Protein AF-A0A6G1STY8-F1 (afdb_monomer_lite)

Secondary structure (DSSP, 8-state):
--S-S----PPPPPTT--TTPPP-TTSGGGTTTHHHHHHHHHHHHHHHHHHT-HHHHHHTEEEEEEEESSSS-EEE-SHHHHHHS--TTT--SSSSS-S--TT-EEEEEEEEEEEEETTEEEEEEEEEEE-TTS-EEEEEEEEEEEEEETTEEEEEEEEEEEEEGGGTT---HHHHHHHHHHHHHHHHHHHHT-HHHHHTT---EEEEEE-S--HHHHHHHHHTT-TTGGG--TT----EEEEEE-HHHHHT----HHHHHHS-----------------------------

Structure (mmCIF, N/CA/C/O backbone):
data_AF-A0A6G1STY8-F1
#
_entry.id   AF-A0A6G1STY8-F1
#
loop_
_atom_site.group_PDB
_atom_site.id
_atom_site.type_symbol
_atom_site.label_atom_id
_atom_site.label_alt_id
_atom_site.label_comp_id
_atom_site.label_asym_id
_atom_site.label_entity_id
_atom_site.label_seq_id
_atom_site.pdbx_PDB_ins_code
_atom_site.Cartn_x
_atom_site.Cartn_y
_atom_site.Cartn_z
_atom_site.occupancy
_atom_site.B_iso_or_equiv
_atom_site.auth_seq_id
_atom_site.auth_comp_id
_atom_site.auth_asym_id
_atom_site.auth_atom_id
_atom_site.pdbx_PDB_model_num
ATOM 1 N N . MET A 1 1 ? 11.523 -23.100 10.774 1.00 41.12 1 MET A N 1
ATOM 2 C CA . MET A 1 1 ? 11.370 -22.700 9.358 1.00 41.12 1 MET A CA 1
ATOM 3 C C . MET A 1 1 ? 12.746 -22.285 8.875 1.00 41.12 1 MET A C 1
ATOM 5 O O . MET A 1 1 ? 13.466 -21.750 9.702 1.00 41.12 1 MET A O 1
ATOM 9 N N . PRO A 1 2 ? 13.166 -22.611 7.646 1.00 34.62 2 PRO A N 1
ATOM 10 C CA . PRO A 1 2 ? 14.540 -22.351 7.228 1.00 34.62 2 PRO A CA 1
ATOM 11 C C . PRO A 1 2 ? 14.822 -20.842 7.158 1.00 34.62 2 PRO A C 1
ATOM 13 O O . PRO A 1 2 ? 14.018 -20.098 6.598 1.00 34.62 2 PRO A O 1
ATOM 16 N N . ASP A 1 3 ? 15.970 -20.432 7.706 1.00 39.44 3 ASP A N 1
ATOM 17 C CA . ASP A 1 3 ? 16.524 -19.067 7.807 1.00 39.44 3 ASP A CA 1
ATOM 18 C C . ASP A 1 3 ? 16.901 -18.436 6.440 1.00 39.44 3 ASP A C 1
ATOM 20 O O . ASP A 1 3 ? 17.914 -17.758 6.293 1.00 39.44 3 ASP A O 1
ATOM 24 N N . HIS A 1 4 ? 16.112 -18.673 5.388 1.00 40.59 4 HIS A N 1
ATOM 25 C CA . HIS A 1 4 ? 16.396 -18.215 4.020 1.00 40.59 4 HIS A CA 1
ATOM 26 C C . HIS A 1 4 ? 15.820 -16.831 3.671 1.00 40.59 4 HIS A C 1
ATOM 28 O O . HIS A 1 4 ? 15.887 -16.431 2.510 1.00 40.59 4 HIS A O 1
ATOM 34 N N . LEU A 1 5 ? 15.250 -16.091 4.627 1.00 48.97 5 LEU A N 1
ATOM 35 C CA . LEU A 1 5 ? 14.542 -14.838 4.326 1.00 48.97 5 LEU A CA 1
ATOM 36 C C . LEU A 1 5 ? 15.406 -13.564 4.370 1.00 48.97 5 LEU A C 1
ATOM 38 O O . LEU A 1 5 ? 14.923 -12.525 3.932 1.00 48.97 5 LEU A O 1
ATOM 42 N N . ASP A 1 6 ? 16.681 -13.651 4.767 1.00 47.09 6 ASP A N 1
ATOM 43 C CA . ASP A 1 6 ? 17.519 -12.463 5.025 1.00 47.09 6 ASP A CA 1
ATOM 44 C C . ASP A 1 6 ? 18.677 -12.247 4.033 1.00 47.09 6 ASP A C 1
ATOM 46 O O . ASP A 1 6 ? 19.552 -11.408 4.256 1.00 47.09 6 ASP A O 1
ATOM 50 N N . ALA A 1 7 ? 18.721 -12.964 2.907 1.00 50.25 7 ALA A N 1
ATOM 51 C CA . ALA A 1 7 ? 19.736 -12.686 1.890 1.00 50.25 7 ALA A CA 1
ATOM 52 C C . ALA A 1 7 ? 19.379 -11.401 1.117 1.00 50.25 7 ALA A C 1
ATOM 54 O O . ALA A 1 7 ? 18.685 -11.442 0.101 1.00 50.25 7 ALA A O 1
ATOM 55 N N . ALA A 1 8 ? 19.872 -10.265 1.621 1.00 64.56 8 ALA A N 1
ATOM 56 C CA . ALA A 1 8 ? 19.783 -8.912 1.066 1.00 64.56 8 ALA A CA 1
ATOM 57 C C . ALA A 1 8 ? 20.546 -8.761 -0.269 1.00 64.56 8 ALA A C 1
ATOM 59 O O . ALA A 1 8 ? 21.530 -8.032 -0.379 1.00 64.56 8 ALA A O 1
ATOM 60 N N . GLY A 1 9 ? 20.113 -9.495 -1.291 1.00 82.50 9 GLY A N 1
ATOM 61 C CA . GLY A 1 9 ? 20.617 -9.397 -2.655 1.00 82.50 9 GLY A CA 1
ATOM 62 C C . GLY A 1 9 ? 19.516 -8.972 -3.613 1.00 82.50 9 GLY A C 1
ATOM 63 O O . GLY A 1 9 ? 18.353 -9.335 -3.441 1.00 82.50 9 GLY A O 1
ATOM 64 N N . ASP A 1 10 ? 19.886 -8.221 -4.649 1.00 91.50 10 ASP A N 1
ATOM 65 C CA . ASP A 1 10 ? 18.959 -7.911 -5.732 1.00 91.50 10 ASP A CA 1
ATOM 66 C C . ASP A 1 10 ? 18.385 -9.208 -6.342 1.00 91.50 10 ASP A C 1
ATOM 68 O O . ASP A 1 10 ? 19.129 -10.183 -6.526 1.00 91.50 10 ASP A O 1
ATOM 72 N N . PRO A 1 11 ? 17.082 -9.243 -6.680 1.00 92.00 11 PRO A N 1
ATOM 73 C CA . PRO A 1 11 ? 16.468 -10.372 -7.360 1.00 92.00 11 PRO A CA 1
ATOM 74 C C . PRO A 1 11 ? 17.221 -10.737 -8.641 1.00 92.00 11 PRO A C 1
ATOM 76 O O . PRO A 1 11 ? 17.507 -9.885 -9.485 1.00 92.00 11 PRO A O 1
ATOM 79 N N . GLN A 1 12 ? 17.526 -12.022 -8.797 1.00 92.44 12 GLN A N 1
ATOM 80 C CA . GLN A 1 12 ? 18.323 -12.506 -9.918 1.00 92.44 12 GLN A CA 1
ATOM 81 C C . GLN A 1 12 ? 17.473 -12.699 -11.176 1.00 92.44 12 GLN A C 1
ATOM 83 O O . GLN A 1 12 ? 16.286 -13.026 -11.118 1.00 92.44 12 GLN A O 1
ATOM 88 N N . LYS A 1 13 ? 18.104 -12.515 -12.341 1.00 93.19 13 LYS A N 1
ATOM 89 C CA . LYS A 1 13 ? 17.480 -12.797 -13.636 1.00 93.19 13 LYS A CA 1
ATOM 90 C C . LYS A 1 13 ? 17.111 -14.288 -13.705 1.00 93.19 13 LYS A C 1
ATOM 92 O O . LYS A 1 13 ? 17.991 -15.118 -13.482 1.00 93.19 13 LYS A O 1
ATOM 97 N N . PRO A 1 14 ? 15.861 -14.646 -14.053 1.00 92.69 14 PRO A N 1
ATOM 98 C CA . PRO A 1 14 ? 15.475 -16.045 -14.170 1.00 92.69 14 PRO A CA 1
ATOM 99 C C . PRO A 1 14 ? 16.182 -16.724 -15.350 1.00 92.69 14 PRO A C 1
ATOM 101 O O . PRO A 1 14 ? 16.401 -16.114 -16.402 1.00 92.69 14 PRO A O 1
ATOM 104 N N . GLU A 1 15 ? 16.508 -18.005 -15.188 1.00 91.12 15 GLU A N 1
ATOM 105 C CA . GLU A 1 15 ? 17.081 -18.822 -16.258 1.00 91.12 15 GLU A CA 1
ATOM 106 C C . GLU A 1 15 ? 16.104 -18.984 -17.435 1.00 91.12 15 GLU A C 1
ATOM 108 O O . GLU A 1 15 ? 14.883 -18.959 -17.278 1.00 91.12 15 GLU A O 1
ATOM 113 N N . GLY A 1 16 ? 16.645 -19.137 -18.647 1.00 86.88 16 GLY A N 1
ATOM 114 C CA . GLY A 1 16 ? 15.854 -19.423 -19.849 1.00 86.88 16 GLY A CA 1
ATOM 115 C C . GLY A 1 16 ? 15.045 -18.249 -20.415 1.00 86.88 16 GLY A C 1
ATOM 116 O O . GLY A 1 16 ? 14.402 -18.406 -21.453 1.00 86.88 16 GLY A O 1
ATOM 117 N N . ILE A 1 17 ? 15.085 -17.063 -19.798 1.00 90.75 17 ILE A N 1
ATOM 118 C CA . ILE A 1 17 ? 14.443 -15.883 -20.380 1.00 90.75 17 ILE A CA 1
ATOM 119 C C . ILE A 1 17 ? 15.178 -15.422 -21.646 1.00 90.75 17 ILE A C 1
ATOM 121 O O . ILE A 1 17 ? 16.410 -15.351 -21.689 1.00 90.75 17 ILE A O 1
ATOM 125 N N . HIS A 1 18 ? 14.409 -15.072 -22.679 1.00 88.94 18 HIS A N 1
ATOM 126 C CA . HIS A 1 18 ? 14.947 -14.486 -23.905 1.00 88.94 18 HIS A CA 1
ATOM 127 C C . HIS A 1 18 ? 15.819 -13.252 -23.577 1.00 88.94 18 HIS A C 1
ATOM 129 O O . HIS A 1 18 ? 15.451 -12.489 -22.681 1.00 88.94 18 HIS A O 1
ATOM 135 N N . PRO A 1 19 ? 16.929 -12.988 -24.296 1.00 83.38 19 PRO A N 1
ATOM 136 C CA . PRO A 1 19 ? 17.814 -11.852 -24.005 1.00 83.38 19 PRO A CA 1
ATOM 137 C C . PRO A 1 19 ? 17.122 -10.484 -23.957 1.00 83.38 19 PRO A C 1
ATOM 139 O O . PRO A 1 19 ? 17.565 -9.611 -23.224 1.00 83.38 19 PRO A O 1
ATOM 142 N N . LEU A 1 20 ? 16.031 -10.328 -24.714 1.00 85.62 20 LEU A N 1
ATOM 143 C CA . LEU A 1 20 ? 15.194 -9.119 -24.775 1.00 85.62 20 LEU A CA 1
ATOM 144 C C . LEU A 1 20 ? 13.840 -9.277 -24.058 1.00 85.62 20 LEU A C 1
ATOM 146 O O . LEU A 1 20 ? 12.930 -8.471 -24.251 1.00 85.62 20 LEU A O 1
ATOM 150 N N . GLY A 1 21 ? 13.656 -10.384 -23.339 1.00 86.94 21 GLY A N 1
ATOM 151 C CA . GLY A 1 21 ? 12.407 -10.723 -22.670 1.00 86.94 21 GLY A CA 1
ATOM 152 C C . GLY A 1 21 ? 12.283 -10.018 -21.326 1.00 86.94 21 GLY A C 1
ATOM 153 O O . GLY A 1 21 ? 13.253 -9.916 -20.581 1.00 86.94 21 GLY A O 1
ATOM 154 N N . GLN A 1 22 ? 11.070 -9.575 -21.003 1.00 89.69 22 GLN A N 1
ATOM 155 C CA . GLN A 1 22 ? 10.725 -9.102 -19.667 1.00 89.69 22 GLN A CA 1
ATOM 156 C C . GLN A 1 22 ? 10.120 -10.265 -18.865 1.00 89.69 22 GLN A C 1
ATOM 158 O O . GLN A 1 22 ? 9.237 -10.951 -19.387 1.00 89.69 22 GLN A O 1
ATOM 163 N N . PRO A 1 23 ? 10.583 -10.523 -17.630 1.00 90.50 23 PRO A N 1
ATOM 164 C CA . PRO A 1 23 ? 9.991 -11.544 -16.788 1.00 90.50 23 PRO A CA 1
ATOM 165 C C . PRO A 1 23 ? 8.615 -11.081 -16.308 1.00 90.50 23 PRO A C 1
ATOM 167 O O . PRO A 1 23 ? 8.350 -9.887 -16.160 1.00 90.50 23 PRO A O 1
ATOM 170 N N . ASP A 1 24 ? 7.742 -12.046 -16.061 1.00 90.06 24 ASP A N 1
ATOM 171 C CA . ASP A 1 24 ? 6.409 -11.828 -15.520 1.00 90.06 24 ASP A CA 1
ATOM 172 C C . ASP A 1 24 ? 6.100 -12.827 -14.398 1.00 90.06 24 ASP A C 1
ATOM 174 O O . ASP A 1 24 ? 6.951 -13.616 -13.979 1.00 90.06 24 ASP A O 1
ATOM 178 N N . ALA A 1 25 ? 4.857 -12.796 -13.924 1.00 89.94 25 ALA A N 1
ATOM 179 C CA . ALA A 1 25 ? 4.364 -13.590 -12.807 1.00 89.94 25 ALA A CA 1
ATOM 180 C C . ALA A 1 25 ? 4.475 -15.119 -12.979 1.00 89.94 25 ALA A C 1
ATOM 182 O O . ALA A 1 25 ? 4.235 -15.841 -12.014 1.00 89.94 25 ALA A O 1
ATOM 183 N N . ARG A 1 26 ? 4.828 -15.628 -14.169 1.00 90.44 26 ARG A N 1
ATOM 184 C CA . ARG A 1 26 ? 5.090 -17.059 -14.401 1.00 90.44 26 ARG A CA 1
ATOM 185 C C . ARG A 1 26 ? 6.447 -17.508 -13.860 1.00 90.44 26 ARG A C 1
ATOM 187 O O . ARG A 1 26 ? 6.645 -18.704 -13.669 1.00 90.44 26 ARG A O 1
ATOM 194 N N . PHE A 1 27 ? 7.383 -16.583 -13.641 1.00 93.50 27 PHE A N 1
ATOM 195 C CA . PHE A 1 27 ? 8.705 -16.910 -13.113 1.00 93.50 27 PHE A CA 1
ATOM 196 C C . PHE A 1 27 ? 8.703 -16.917 -11.578 1.00 93.50 27 PHE A C 1
ATOM 198 O O . PHE A 1 27 ? 8.182 -15.972 -10.980 1.00 93.50 27 PHE A O 1
ATOM 205 N N . PRO A 1 28 ? 9.352 -17.904 -10.930 1.00 93.94 28 PRO A N 1
ATOM 206 C CA . PRO A 1 28 ? 9.378 -18.011 -9.471 1.00 93.94 28 PRO A CA 1
ATOM 207 C C . PRO A 1 28 ? 9.844 -16.751 -8.737 1.00 93.94 28 PRO A C 1
ATOM 209 O O . PRO A 1 28 ? 9.220 -16.340 -7.760 1.00 93.94 28 PRO A O 1
ATOM 212 N N . VAL A 1 29 ? 10.835 -16.044 -9.290 1.00 93.00 29 VAL A N 1
ATOM 213 C CA . VAL A 1 29 ? 11.355 -14.781 -8.737 1.00 93.00 29 VAL A CA 1
ATOM 214 C C . VAL A 1 29 ? 10.273 -13.712 -8.502 1.00 93.00 29 VAL A C 1
ATOM 216 O O . VAL A 1 29 ? 10.449 -12.841 -7.654 1.00 93.00 29 VAL A O 1
ATOM 219 N N . PHE A 1 30 ? 9.133 -13.767 -9.206 1.00 93.62 30 PHE A N 1
ATOM 220 C CA . PHE A 1 30 ? 8.039 -12.812 -9.013 1.00 93.62 30 PHE A CA 1
ATOM 221 C C . PHE A 1 30 ? 7.182 -13.099 -7.786 1.00 93.62 30 PHE A C 1
ATOM 223 O O . PHE A 1 30 ? 6.616 -12.143 -7.263 1.00 93.62 30 PHE A O 1
ATOM 230 N N . TYR A 1 31 ? 7.072 -14.352 -7.334 1.00 93.31 31 TYR A N 1
ATOM 231 C CA . TYR A 1 31 ? 6.140 -14.740 -6.269 1.00 93.31 31 TYR A CA 1
ATOM 232 C C . TYR A 1 31 ? 6.802 -15.400 -5.053 1.00 93.31 31 TYR A C 1
ATOM 234 O O . TYR A 1 31 ? 6.259 -15.274 -3.960 1.00 93.31 31 TYR A O 1
ATOM 242 N N . GLU A 1 32 ? 7.952 -16.069 -5.193 1.00 93.44 32 GLU A N 1
ATOM 243 C CA . GLU A 1 32 ? 8.554 -16.883 -4.119 1.00 93.44 32 GLU A CA 1
ATOM 244 C C . GLU A 1 32 ? 8.875 -16.088 -2.853 1.00 93.44 32 GLU A C 1
ATOM 246 O O . GLU A 1 32 ? 8.740 -16.609 -1.749 1.00 93.44 32 GLU A O 1
ATOM 251 N N . GLN A 1 33 ? 9.257 -14.818 -2.998 1.00 93.19 33 GLN A N 1
ATOM 252 C CA . GLN A 1 33 ? 9.522 -13.943 -1.857 1.00 93.19 33 GLN A CA 1
ATOM 253 C C . GLN A 1 33 ? 8.377 -12.970 -1.584 1.00 93.19 33 GLN A C 1
ATOM 255 O O . GLN A 1 33 ? 8.002 -12.776 -0.428 1.00 93.19 33 GLN A O 1
ATOM 260 N N . SER A 1 34 ? 7.814 -12.355 -2.623 1.00 94.12 34 SER A N 1
ATOM 261 C CA . SER A 1 34 ? 6.865 -11.248 -2.473 1.00 94.12 34 SER A CA 1
ATOM 262 C C . SER A 1 34 ? 5.513 -11.670 -1.921 1.00 94.12 34 SER A C 1
ATOM 264 O O . SER A 1 34 ? 4.962 -10.975 -1.070 1.00 94.12 34 SER A O 1
ATOM 266 N N . VAL A 1 35 ? 4.995 -12.823 -2.348 1.00 96.38 35 VAL A N 1
ATOM 267 C CA . VAL A 1 35 ? 3.700 -13.324 -1.890 1.00 96.38 35 VAL A CA 1
ATOM 268 C C . VAL A 1 35 ? 3.778 -13.770 -0.424 1.00 96.38 35 VAL A C 1
ATOM 270 O O . VAL A 1 35 ? 2.996 -13.247 0.374 1.00 96.38 35 VAL A O 1
ATOM 273 N N . PRO A 1 36 ? 4.723 -14.642 -0.008 1.00 97.56 36 PRO A N 1
ATOM 274 C CA . PRO A 1 36 ? 4.840 -15.030 1.395 1.00 97.56 36 PRO A CA 1
ATOM 275 C C . PRO A 1 36 ? 5.136 -13.852 2.324 1.00 97.56 36 PRO A C 1
ATOM 277 O O . PRO A 1 36 ? 4.482 -13.724 3.356 1.00 97.56 36 PRO A O 1
ATOM 280 N N . ASN A 1 37 ? 6.065 -12.957 1.961 1.00 97.38 37 ASN A N 1
ATOM 281 C CA . ASN A 1 37 ? 6.377 -11.803 2.808 1.00 97.38 37 ASN A CA 1
ATOM 282 C C . ASN A 1 37 ? 5.241 -10.779 2.849 1.00 97.38 37 ASN A C 1
ATOM 284 O O . ASN A 1 37 ? 4.959 -10.242 3.915 1.00 97.38 37 ASN A O 1
ATOM 288 N N . GLY A 1 38 ? 4.554 -10.543 1.728 1.00 97.75 38 GLY A N 1
ATOM 289 C CA . GLY A 1 38 ? 3.369 -9.691 1.686 1.00 97.75 38 GLY A CA 1
ATOM 290 C C . GLY A 1 38 ? 2.275 -10.190 2.629 1.00 97.75 38 GLY A C 1
ATOM 291 O O . GLY A 1 38 ? 1.778 -9.432 3.459 1.00 97.75 38 GLY A O 1
ATOM 292 N N . LEU A 1 39 ? 1.944 -11.483 2.560 1.00 98.44 39 LEU A N 1
ATOM 293 C CA . LEU A 1 39 ? 0.956 -12.101 3.451 1.00 98.44 39 LEU A CA 1
ATOM 294 C C . LEU A 1 39 ? 1.403 -12.098 4.916 1.00 98.44 39 LEU A C 1
ATOM 296 O O . LEU A 1 39 ? 0.577 -11.852 5.796 1.00 98.44 39 LEU A O 1
ATOM 300 N N . ARG A 1 40 ? 2.693 -12.341 5.180 1.00 98.44 40 ARG A N 1
ATOM 301 C CA . ARG A 1 40 ? 3.277 -12.281 6.524 1.00 98.44 40 ARG A CA 1
ATOM 302 C C . ARG A 1 40 ? 3.103 -10.890 7.135 1.00 98.44 40 ARG A C 1
ATOM 304 O O . ARG A 1 40 ? 2.466 -10.786 8.177 1.00 98.44 40 ARG A O 1
ATOM 311 N N . VAL A 1 41 ? 3.574 -9.840 6.455 1.00 98.69 41 VAL A N 1
ATOM 312 C CA . VAL A 1 41 ? 3.460 -8.445 6.921 1.00 98.69 41 VAL A CA 1
ATOM 313 C C . VAL A 1 41 ? 2.001 -8.066 7.172 1.00 98.69 41 VAL A C 1
ATOM 315 O O . VAL A 1 41 ? 1.692 -7.480 8.203 1.00 98.69 41 VAL A O 1
ATOM 318 N N . MET A 1 42 ? 1.078 -8.440 6.278 1.00 98.56 42 MET A N 1
ATOM 319 C CA . MET A 1 42 ? -0.345 -8.133 6.475 1.00 98.56 42 MET A CA 1
ATOM 320 C C . MET A 1 42 ? -0.972 -8.889 7.652 1.00 98.56 42 MET A C 1
ATOM 322 O O . MET A 1 42 ? -1.837 -8.345 8.339 1.00 98.56 42 MET A O 1
ATOM 326 N N . SER A 1 43 ? -0.540 -10.126 7.899 1.00 98.50 43 SER A N 1
ATOM 327 C CA . SER A 1 43 ? -1.006 -10.917 9.042 1.00 98.50 43 SER A CA 1
ATOM 328 C C . SER A 1 43 ? -0.481 -10.345 10.360 1.00 98.50 43 SER A C 1
ATOM 330 O O . SER A 1 43 ? -1.256 -10.163 11.294 1.00 98.50 43 SER A O 1
ATOM 332 N N . GLU A 1 44 ? 0.811 -10.010 10.419 1.00 98.62 44 GLU A N 1
ATOM 333 C CA . GLU A 1 44 ? 1.445 -9.343 11.565 1.00 98.62 44 GLU A CA 1
ATOM 334 C C . GLU A 1 44 ? 0.784 -7.987 11.846 1.00 98.62 44 GLU A C 1
ATOM 336 O O . GLU A 1 44 ? 0.427 -7.701 12.986 1.00 98.62 44 GLU A O 1
ATOM 341 N N . PHE A 1 45 ? 0.505 -7.202 10.801 1.00 98.50 45 PHE A N 1
ATOM 342 C CA . PHE A 1 45 ? -0.196 -5.925 10.926 1.00 98.50 45 PHE A CA 1
ATOM 343 C C . PHE A 1 45 ? -1.589 -6.098 11.536 1.00 98.50 45 PHE A C 1
ATOM 345 O O . PHE A 1 45 ? -1.954 -5.361 12.452 1.00 98.50 45 PHE A O 1
ATOM 352 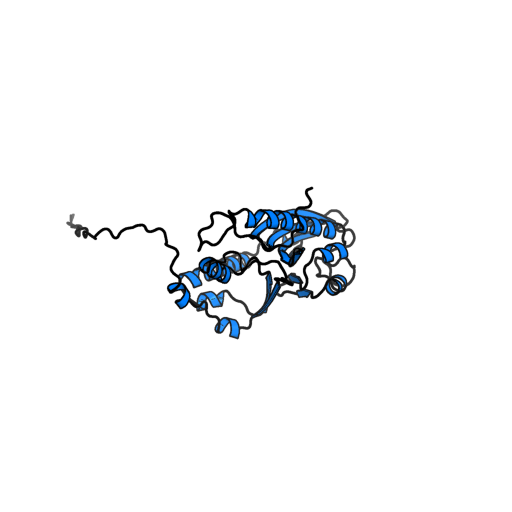N N . PHE A 1 46 ? -2.366 -7.087 11.082 1.00 98.19 46 PHE A N 1
ATOM 353 C CA . PHE A 1 46 ? -3.680 -7.352 11.667 1.00 98.19 46 PHE A CA 1
ATOM 354 C C . PHE A 1 46 ? -3.584 -7.822 13.128 1.00 98.19 46 PHE A C 1
ATOM 356 O O . PHE A 1 46 ? -4.403 -7.420 13.952 1.00 98.19 46 PHE A O 1
ATOM 363 N N . ILE A 1 47 ? -2.584 -8.640 13.473 1.00 98.12 47 ILE A N 1
ATOM 364 C CA . ILE A 1 47 ? -2.343 -9.080 14.857 1.00 98.12 47 ILE A CA 1
ATOM 365 C C . ILE A 1 47 ? -2.042 -7.878 15.759 1.00 98.12 47 ILE A C 1
ATOM 367 O O . ILE A 1 47 ? -2.685 -7.728 16.801 1.00 98.12 47 ILE A O 1
ATOM 371 N N . ALA A 1 48 ? -1.121 -7.007 15.345 1.00 97.62 48 ALA A N 1
ATOM 372 C CA . ALA A 1 48 ? -0.770 -5.789 16.069 1.00 97.62 48 ALA A CA 1
ATOM 373 C C . ALA A 1 48 ? -1.987 -4.859 16.221 1.00 97.62 48 ALA A C 1
ATOM 375 O O . ALA A 1 48 ? -2.297 -4.384 17.317 1.00 97.62 48 ALA A O 1
ATOM 376 N N . LEU A 1 49 ? -2.770 -4.694 15.147 1.00 95.75 49 LEU A N 1
ATOM 377 C CA . LEU A 1 49 ? -4.028 -3.951 15.171 1.00 95.75 49 LEU A CA 1
ATOM 378 C C . LEU A 1 49 ? -5.028 -4.538 16.172 1.00 95.75 49 LEU A C 1
ATOM 380 O O . LEU A 1 49 ? -5.596 -3.787 16.968 1.00 95.75 49 LEU A O 1
ATOM 384 N N . ALA A 1 50 ? -5.239 -5.854 16.167 1.00 95.12 50 ALA A N 1
ATOM 385 C CA . ALA A 1 50 ? -6.158 -6.532 17.079 1.00 95.12 50 ALA A CA 1
ATOM 386 C C . ALA A 1 50 ? -5.726 -6.394 18.548 1.00 95.12 50 ALA A C 1
ATOM 388 O O . ALA A 1 50 ? -6.575 -6.268 19.430 1.00 95.12 50 ALA A O 1
ATOM 389 N N . ARG A 1 51 ? -4.413 -6.354 18.805 1.00 95.75 51 ARG A N 1
ATOM 390 C CA . ARG A 1 51 ? -3.820 -6.099 20.129 1.00 95.75 51 ARG A CA 1
ATOM 391 C C . ARG A 1 51 ? -3.822 -4.631 20.539 1.00 95.75 51 ARG A C 1
ATOM 393 O O . ARG A 1 51 ? -3.564 -4.346 21.703 1.00 95.75 51 ARG A O 1
ATOM 400 N N . ARG A 1 52 ? -4.140 -3.720 19.613 1.00 94.75 52 ARG A N 1
ATOM 401 C CA . ARG A 1 52 ? -4.028 -2.266 19.801 1.00 94.75 52 ARG A CA 1
ATOM 402 C C . ARG A 1 52 ? -2.585 -1.828 20.085 1.00 94.75 52 ARG A C 1
ATOM 404 O O . ARG A 1 52 ? -2.367 -0.856 20.800 1.00 94.75 52 ARG A O 1
ATOM 411 N N . ASP A 1 53 ? -1.617 -2.539 19.514 1.00 96.12 53 ASP A N 1
ATOM 412 C CA . ASP A 1 53 ? -0.194 -2.269 19.695 1.00 96.12 53 ASP A CA 1
ATOM 413 C C . ASP A 1 53 ? 0.310 -1.337 18.588 1.00 96.12 53 ASP A C 1
ATOM 415 O O . ASP A 1 53 ? 0.658 -1.762 17.485 1.00 96.12 53 ASP A O 1
ATOM 419 N N . LEU A 1 54 ? 0.292 -0.031 18.865 1.00 96.38 54 LEU A N 1
ATOM 420 C CA . LEU A 1 54 ? 0.723 0.974 17.893 1.00 96.38 54 LEU A CA 1
ATOM 421 C C . LEU A 1 54 ? 2.232 0.910 17.615 1.00 96.38 54 LEU A C 1
ATOM 423 O O . LEU A 1 54 ? 2.659 1.298 16.530 1.00 96.38 54 LEU A O 1
ATOM 427 N N . GLU A 1 55 ? 3.033 0.409 18.556 1.00 97.75 55 GLU A N 1
ATOM 428 C CA . GLU A 1 55 ? 4.472 0.251 18.361 1.00 97.75 55 GLU A CA 1
ATOM 429 C C . GLU A 1 55 ? 4.777 -0.893 17.395 1.00 97.75 55 GLU A C 1
ATOM 431 O O . GLU A 1 55 ? 5.511 -0.685 16.428 1.00 97.75 55 GLU A O 1
ATOM 436 N N . GLU A 1 56 ? 4.140 -2.051 17.592 1.00 98.00 56 GLU A N 1
ATOM 437 C CA . GLU A 1 56 ? 4.257 -3.201 16.687 1.00 98.00 56 GLU A CA 1
ATOM 438 C C . GLU A 1 56 ? 3.732 -2.839 15.283 1.00 98.00 56 GLU A C 1
ATOM 440 O O . GLU A 1 56 ? 4.364 -3.168 14.279 1.00 98.00 56 GLU A O 1
ATOM 445 N N . ILE A 1 57 ? 2.640 -2.063 15.187 1.00 98.06 57 ILE A N 1
ATOM 446 C CA . ILE A 1 57 ? 2.178 -1.498 13.906 1.00 98.06 57 ILE A CA 1
ATOM 447 C C . ILE A 1 57 ? 3.266 -0.629 13.268 1.00 98.06 57 ILE A C 1
ATOM 449 O O . ILE A 1 57 ? 3.527 -0.760 12.073 1.00 98.06 57 ILE A O 1
ATOM 453 N N . ALA A 1 58 ? 3.885 0.269 14.035 1.00 98.25 58 ALA A N 1
ATOM 454 C CA . ALA A 1 58 ? 4.855 1.223 13.513 1.00 98.25 58 ALA A CA 1
ATOM 455 C C . ALA A 1 58 ? 6.134 0.555 12.986 1.00 98.25 58 ALA A C 1
ATOM 457 O O . ALA A 1 58 ? 6.737 1.071 12.040 1.00 98.25 58 ALA A O 1
ATOM 458 N N . ASP A 1 59 ? 6.516 -0.596 13.543 1.00 98.25 59 ASP A N 1
ATOM 459 C CA . ASP A 1 59 ? 7.698 -1.365 13.135 1.00 98.25 59 ASP A CA 1
ATOM 460 C C . ASP A 1 59 ? 7.504 -2.109 11.799 1.00 98.25 59 ASP A C 1
ATOM 462 O O . ASP A 1 59 ? 8.478 -2.353 11.068 1.00 98.25 59 ASP A O 1
ATOM 466 N N . LEU A 1 60 ? 6.243 -2.383 11.440 1.00 98.50 60 LEU A N 1
ATOM 467 C CA . LEU A 1 60 ? 5.822 -2.996 10.174 1.00 98.50 60 LEU A CA 1
ATOM 468 C C . LEU A 1 60 ? 5.733 -1.999 9.008 1.00 98.50 60 LEU A C 1
ATOM 470 O O . LEU A 1 60 ? 5.470 -2.401 7.871 1.00 98.50 60 LEU A O 1
ATOM 474 N N . MET A 1 61 ? 5.954 -0.708 9.262 1.00 98.31 61 MET A N 1
ATOM 475 C CA . MET A 1 61 ? 5.890 0.347 8.252 1.00 98.31 61 MET A CA 1
ATOM 476 C C . MET A 1 61 ? 7.268 0.656 7.657 1.00 98.31 61 MET A C 1
ATOM 478 O O . MET A 1 61 ? 8.315 0.519 8.300 1.00 98.31 61 MET A O 1
ATOM 482 N N . HIS A 1 62 ? 7.248 1.136 6.418 1.00 98.25 62 HIS A N 1
ATOM 483 C CA . HIS A 1 62 ? 8.351 1.861 5.801 1.00 98.25 62 HIS A CA 1
ATOM 484 C C . HIS A 1 62 ? 8.075 3.354 5.853 1.00 98.25 62 HIS A C 1
ATOM 486 O O . HIS A 1 62 ? 6.961 3.789 5.573 1.00 98.25 62 HIS A O 1
ATOM 492 N N . TYR A 1 63 ? 9.115 4.136 6.135 1.00 97.88 63 TYR A N 1
ATOM 493 C CA . TYR A 1 63 ? 9.028 5.591 6.189 1.00 97.88 63 TYR A CA 1
ATOM 494 C C . TYR A 1 63 ? 9.844 6.233 5.055 1.00 97.88 63 TYR A C 1
ATOM 496 O O . TYR A 1 63 ? 10.935 5.745 4.744 1.00 97.88 63 TYR A O 1
ATOM 504 N N . PRO A 1 64 ? 9.335 7.299 4.409 1.00 98.06 64 PRO A N 1
ATOM 505 C CA . PRO A 1 64 ? 8.023 7.917 4.639 1.00 98.06 64 PRO A CA 1
ATOM 506 C C . PRO A 1 64 ? 6.849 7.006 4.236 1.00 98.06 64 PRO A C 1
ATOM 508 O O . PRO A 1 64 ? 6.902 6.355 3.196 1.00 98.06 64 PRO A O 1
ATOM 511 N N . LEU A 1 65 ? 5.795 6.963 5.049 1.00 98.25 65 LEU A N 1
ATOM 512 C CA . LEU A 1 65 ? 4.553 6.215 4.819 1.00 98.25 65 LEU A CA 1
ATOM 513 C C . LEU A 1 65 ? 3.497 7.161 4.241 1.00 98.25 65 LEU A C 1
ATOM 515 O O . LEU A 1 65 ? 3.349 8.279 4.728 1.00 98.25 65 LEU A O 1
ATOM 519 N N . ALA A 1 66 ? 2.718 6.712 3.257 1.00 98.19 66 ALA A N 1
ATOM 520 C CA . ALA A 1 66 ? 1.499 7.416 2.848 1.00 98.19 66 ALA A CA 1
ATOM 521 C C . ALA A 1 66 ? 0.243 6.694 3.345 1.00 98.19 66 ALA A C 1
ATOM 523 O O . ALA A 1 66 ? 0.075 5.497 3.109 1.00 98.19 66 ALA A O 1
ATOM 524 N N . SER A 1 67 ? -0.657 7.437 3.985 1.00 97.38 67 SER A N 1
ATOM 525 C CA . SER A 1 67 ? -1.956 6.962 4.458 1.00 97.38 67 SER A CA 1
ATOM 526 C C . SER A 1 67 ? -3.094 7.706 3.765 1.00 97.38 67 SER A C 1
ATOM 528 O O . SER A 1 67 ? -3.083 8.932 3.678 1.00 97.38 67 SER A O 1
ATOM 530 N N . TYR A 1 68 ? -4.101 6.970 3.306 1.00 96.88 68 TYR A N 1
ATOM 531 C CA . TYR A 1 68 ? -5.345 7.516 2.776 1.00 96.88 68 TYR A CA 1
ATOM 532 C C . TYR A 1 68 ? -6.529 7.119 3.654 1.00 96.88 68 TYR A C 1
ATOM 534 O O . TYR A 1 68 ? -6.950 5.964 3.660 1.00 96.88 68 TYR A O 1
ATOM 542 N N . GLU A 1 69 ? -7.125 8.106 4.316 1.00 91.94 69 GLU A N 1
ATOM 543 C CA . GLU A 1 69 ? -8.449 7.998 4.957 1.00 91.94 69 GLU A CA 1
ATOM 544 C C . GLU A 1 69 ? -9.457 8.996 4.353 1.00 91.94 69 GLU A C 1
ATOM 546 O O . GLU A 1 69 ? -10.531 9.248 4.899 1.00 91.94 69 GLU A O 1
ATOM 551 N N . GLY A 1 70 ? -9.081 9.599 3.224 1.00 90.44 70 GLY A N 1
ATOM 552 C CA . GLY A 1 70 ? -9.836 10.588 2.468 1.00 90.44 70 GLY A CA 1
ATOM 553 C C . GLY A 1 70 ? -9.319 10.662 1.031 1.00 90.44 70 GLY A C 1
ATOM 554 O O . GLY A 1 70 ? -8.759 9.697 0.516 1.00 90.44 70 GLY A O 1
ATOM 555 N N . THR A 1 71 ? -9.502 11.808 0.376 1.00 89.06 71 THR A N 1
ATOM 556 C CA . THR A 1 71 ? -9.118 11.997 -1.034 1.00 89.06 71 THR A CA 1
ATOM 557 C C . THR A 1 71 ? -7.651 12.369 -1.239 1.00 89.06 71 THR A C 1
ATOM 559 O O . THR A 1 71 ? -7.144 12.221 -2.346 1.00 89.06 71 THR A O 1
ATOM 562 N N . GLU A 1 72 ? -6.965 12.828 -0.192 1.00 93.00 72 GLU A N 1
ATOM 563 C CA . GLU A 1 72 ? -5.554 13.216 -0.229 1.00 93.00 72 GLU A CA 1
ATOM 564 C C . GLU A 1 72 ? -4.722 12.350 0.725 1.00 93.00 72 GLU A C 1
ATOM 566 O O . GLU A 1 72 ? -5.234 11.940 1.774 1.00 93.00 72 GLU A O 1
ATOM 571 N N . PRO A 1 73 ? -3.449 12.072 0.387 1.00 95.94 73 PRO A N 1
ATOM 572 C CA . PRO A 1 73 ? -2.564 11.319 1.255 1.00 95.94 73 PRO A CA 1
ATOM 573 C C . PRO A 1 73 ? -2.059 12.180 2.412 1.00 95.94 73 PRO A C 1
ATOM 575 O O . PRO A 1 73 ? -1.545 13.289 2.224 1.00 95.94 73 PRO A O 1
ATOM 578 N N . GLU A 1 74 ? -2.096 11.602 3.603 1.00 95.94 74 GLU A N 1
ATOM 579 C CA . GLU A 1 74 ? -1.281 12.024 4.730 1.00 95.94 74 GLU A CA 1
ATOM 580 C C . GLU A 1 74 ? 0.082 11.331 4.640 1.00 95.94 74 GLU A C 1
ATOM 582 O O . GLU A 1 74 ? 0.154 10.108 4.504 1.00 95.94 74 GLU A O 1
ATOM 587 N N . VAL A 1 75 ? 1.165 12.110 4.682 1.00 97.69 75 VAL A N 1
ATOM 588 C CA . VAL A 1 75 ? 2.533 11.578 4.636 1.00 97.69 75 VAL A CA 1
ATOM 589 C C . VAL A 1 75 ? 3.129 11.636 6.031 1.00 97.69 75 VAL A C 1
ATOM 591 O O . VAL A 1 75 ? 3.169 12.693 6.662 1.00 97.69 75 VAL A O 1
ATOM 594 N N . ILE A 1 76 ? 3.571 10.477 6.498 1.00 98.06 76 ILE A N 1
ATOM 595 C CA . ILE A 1 76 ? 4.121 10.258 7.827 1.00 98.06 76 ILE A CA 1
ATOM 596 C C . ILE A 1 76 ? 5.605 9.955 7.639 1.00 98.06 76 ILE A C 1
ATOM 598 O O . ILE A 1 76 ? 5.973 8.924 7.081 1.00 98.06 76 ILE A O 1
ATOM 602 N N . GLU A 1 77 ? 6.459 10.879 8.061 1.00 98.12 77 GLU A N 1
ATOM 603 C CA . GLU A 1 77 ? 7.887 10.893 7.732 1.00 98.12 77 GLU A CA 1
ATOM 604 C C . GLU A 1 77 ? 8.711 9.939 8.601 1.00 98.12 77 GLU A C 1
ATOM 606 O O . GLU A 1 77 ? 9.805 9.536 8.208 1.00 98.12 77 GLU A O 1
ATOM 611 N N . SER A 1 78 ? 8.213 9.566 9.784 1.00 98.44 78 SER A N 1
ATOM 612 C CA . SER A 1 78 ? 8.944 8.698 10.707 1.00 98.44 78 SER A CA 1
ATOM 613 C C . SER A 1 78 ? 8.041 7.885 11.632 1.00 98.44 78 SER A C 1
ATOM 615 O O . SER A 1 78 ? 6.851 8.175 11.801 1.00 98.44 78 SER A O 1
ATOM 617 N N . ARG A 1 79 ? 8.649 6.887 12.285 1.00 98.06 79 ARG A N 1
ATOM 618 C CA . ARG A 1 79 ? 8.031 6.085 13.348 1.00 98.06 79 ARG A CA 1
ATOM 619 C C . ARG A 1 79 ? 7.486 6.972 14.461 1.00 98.06 79 ARG A C 1
ATOM 621 O O . ARG A 1 79 ? 6.347 6.817 14.879 1.00 98.06 79 ARG A O 1
ATOM 628 N N . GLU A 1 80 ? 8.285 7.928 14.917 1.00 98.25 80 GLU A N 1
ATOM 629 C CA . GLU A 1 80 ? 7.932 8.843 16.003 1.00 98.25 80 GLU A CA 1
ATOM 630 C C . GLU A 1 80 ? 6.728 9.708 15.624 1.00 98.25 80 GLU A C 1
ATOM 632 O O . GLU A 1 80 ? 5.847 9.923 16.455 1.00 98.25 80 GLU A O 1
ATOM 637 N N . GLN A 1 81 ? 6.651 10.154 14.363 1.00 97.44 81 GLN A N 1
ATOM 638 C CA . GLN A 1 81 ? 5.487 10.887 13.872 1.00 97.44 81 GLN A CA 1
ATOM 639 C C . GLN A 1 81 ? 4.228 10.012 13.888 1.00 97.44 81 GLN A C 1
ATOM 641 O O . GLN A 1 81 ? 3.186 10.485 14.341 1.00 97.44 81 GLN A O 1
ATOM 646 N N . LEU A 1 82 ? 4.317 8.745 13.456 1.00 96.88 82 LEU A N 1
ATOM 647 C CA . LEU A 1 82 ? 3.178 7.821 13.509 1.00 96.88 82 LEU A CA 1
ATOM 648 C C . LEU A 1 82 ? 2.690 7.605 14.946 1.00 96.88 82 LEU A C 1
ATOM 650 O O . LEU A 1 82 ? 1.488 7.626 15.193 1.00 96.88 82 LEU A O 1
ATOM 654 N N . LEU A 1 83 ? 3.610 7.411 15.894 1.00 96.38 83 LEU A N 1
ATOM 655 C CA . LEU A 1 83 ? 3.263 7.205 17.303 1.00 96.38 83 LEU A CA 1
ATOM 656 C C . LEU A 1 83 ? 2.618 8.445 17.930 1.00 96.38 83 LEU A C 1
ATOM 658 O O . LEU A 1 83 ? 1.685 8.325 18.723 1.00 96.38 83 LEU A O 1
ATOM 662 N N . ALA A 1 84 ? 3.110 9.633 17.578 1.00 95.19 84 ALA A N 1
ATOM 663 C CA . ALA A 1 84 ? 2.600 10.892 1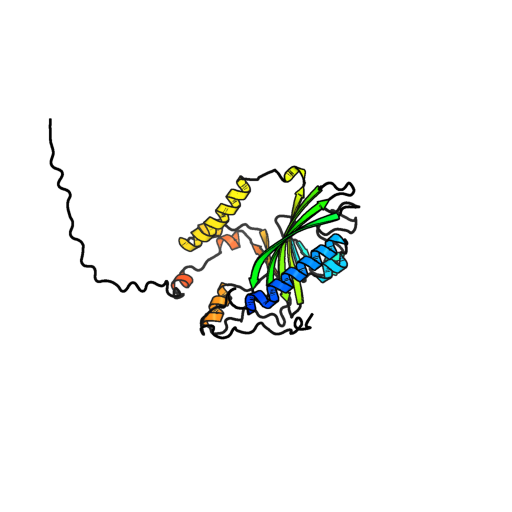8.107 1.00 95.19 84 ALA A CA 1
ATOM 664 C C . ALA A 1 84 ? 1.241 11.282 17.506 1.00 95.19 84 ALA A C 1
ATOM 666 O O . ALA A 1 84 ? 0.404 11.864 18.198 1.00 95.19 84 ALA A O 1
ATOM 667 N N . SER A 1 85 ? 1.018 10.992 16.221 1.00 94.56 85 SER A N 1
ATOM 668 C CA . SER A 1 85 ? -0.196 11.377 15.498 1.00 94.56 85 SER A CA 1
ATOM 669 C C . SER A 1 85 ? -0.618 10.285 14.505 1.00 94.56 85 SER A C 1
ATOM 671 O O . SER A 1 85 ? -0.408 10.418 13.300 1.00 94.56 85 SER A O 1
ATOM 673 N N . PRO A 1 86 ? -1.192 9.172 14.995 1.00 94.94 86 PRO A N 1
ATOM 674 C CA . PRO A 1 86 ? -1.626 8.089 14.124 1.00 94.94 86 PRO A CA 1
ATOM 675 C C . PRO A 1 86 ? -2.880 8.471 13.316 1.00 94.94 86 PRO A C 1
ATOM 677 O O . PRO A 1 86 ? -3.757 9.172 13.838 1.00 94.94 86 PRO A O 1
ATOM 680 N N . PRO A 1 87 ? -3.042 7.933 12.089 1.00 93.75 87 PRO A N 1
ATOM 681 C CA . PRO A 1 87 ? -4.293 8.010 11.334 1.00 93.75 87 PRO A CA 1
ATOM 682 C C . PRO A 1 87 ? -5.487 7.494 12.148 1.00 93.75 87 PRO A C 1
ATOM 684 O O . PRO A 1 87 ? -5.331 6.625 13.010 1.00 93.75 87 PRO A O 1
ATOM 687 N N . LYS A 1 88 ? -6.708 7.972 11.876 1.00 92.75 88 LYS A N 1
ATOM 688 C CA . LYS A 1 88 ? -7.885 7.679 12.720 1.00 92.75 88 LYS A CA 1
ATOM 689 C C . LYS A 1 88 ? -8.200 6.187 12.785 1.00 92.75 88 LYS A C 1
ATOM 691 O O . LYS A 1 88 ? -8.737 5.720 13.789 1.00 92.75 88 LYS A O 1
ATOM 696 N N . SER A 1 89 ? -7.905 5.441 11.723 1.00 92.25 89 SER A N 1
ATOM 697 C CA . SER A 1 89 ? -8.088 3.989 11.643 1.00 92.25 89 SER A CA 1
ATOM 698 C C . SER A 1 89 ? -7.111 3.210 12.526 1.00 92.25 89 SER A C 1
ATOM 700 O O . SER A 1 89 ? -7.460 2.109 12.958 1.00 92.25 89 SER A O 1
ATOM 702 N N . LEU A 1 90 ? -5.950 3.798 12.840 1.00 93.88 90 LEU A N 1
ATOM 703 C CA . LEU A 1 90 ? -4.892 3.235 13.690 1.00 93.88 90 LEU A CA 1
ATOM 704 C C . LEU A 1 90 ? -4.833 3.871 15.082 1.00 93.88 90 LEU A C 1
ATOM 706 O O . LEU A 1 90 ? -4.092 3.412 15.947 1.00 93.88 90 LEU A O 1
ATOM 710 N N . ASN A 1 91 ? -5.587 4.943 15.308 1.00 92.88 91 ASN A N 1
ATOM 711 C CA . ASN A 1 91 ? -5.488 5.718 16.528 1.00 92.88 91 ASN A CA 1
ATOM 712 C C . ASN A 1 91 ? -6.086 4.976 17.734 1.00 92.88 91 ASN A C 1
ATOM 714 O O . ASN A 1 91 ? -7.293 4.998 17.968 1.00 92.88 91 ASN A O 1
ATOM 718 N N . VAL A 1 92 ? -5.221 4.348 18.525 1.00 85.69 92 VAL A N 1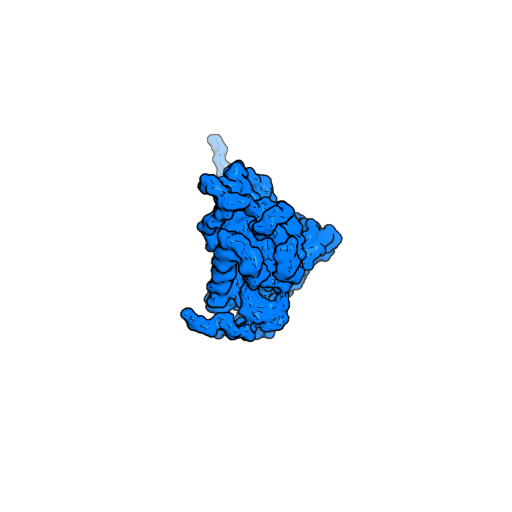
ATOM 719 C CA . VAL A 1 92 ? -5.562 3.623 19.762 1.00 85.69 92 VAL A CA 1
ATOM 720 C C . VAL A 1 92 ? -5.280 4.425 21.033 1.00 85.69 92 VAL A C 1
ATOM 722 O O . VAL A 1 92 ? -5.548 3.950 22.131 1.00 85.69 92 VAL A O 1
ATOM 725 N N . THR A 1 93 ? -4.744 5.642 20.916 1.00 78.12 93 THR A N 1
ATOM 726 C CA . THR A 1 93 ? -4.160 6.381 22.050 1.00 78.12 93 THR A CA 1
ATOM 727 C C . THR A 1 93 ? -5.199 7.074 22.929 1.00 78.12 93 THR A C 1
ATOM 729 O O . THR A 1 93 ? -4.844 7.746 23.895 1.00 78.12 93 THR A O 1
ATOM 732 N N . SER A 1 94 ? -6.490 6.936 22.604 1.00 73.88 94 SER A N 1
ATOM 733 C CA . SER A 1 94 ? -7.624 7.676 23.184 1.00 73.88 94 SER A CA 1
ATOM 734 C C . SER A 1 94 ? -7.556 9.206 23.018 1.00 73.88 94 SER A C 1
ATOM 736 O O . SER A 1 94 ? -8.435 9.915 23.506 1.00 73.88 94 SER A O 1
ATOM 738 N N . GLN A 1 95 ? -6.558 9.726 22.295 1.00 77.50 95 GLN A N 1
ATOM 739 C CA . GLN A 1 95 ? -6.380 11.151 22.019 1.00 77.50 95 GLN A CA 1
ATOM 740 C C . GLN A 1 95 ? -6.750 11.478 20.571 1.00 77.50 95 GLN A C 1
ATOM 742 O O . GLN A 1 95 ? -6.389 10.757 19.650 1.00 77.50 95 GLN A O 1
ATOM 747 N N . GLY A 1 96 ? -7.436 12.598 20.336 1.00 83.56 96 GLY A N 1
ATOM 748 C CA . GLY A 1 96 ? -7.826 13.014 18.984 1.00 83.56 96 GLY A CA 1
ATOM 749 C C . GLY A 1 96 ? -8.958 12.172 18.375 1.00 83.56 96 GLY A C 1
ATOM 750 O O . GLY A 1 96 ? -9.747 11.547 19.081 1.00 83.56 96 GLY A O 1
ATOM 751 N N . LYS A 1 97 ? -9.095 12.208 17.043 1.00 85.56 97 LYS A N 1
ATOM 752 C CA . LYS A 1 97 ? -10.155 11.476 16.326 1.00 85.56 97 LYS A CA 1
ATOM 753 C C . LYS A 1 97 ? -9.731 10.023 16.113 1.00 85.56 97 LYS A C 1
ATOM 755 O O . LYS A 1 97 ? -8.640 9.780 15.608 1.00 85.56 97 LYS A O 1
ATOM 760 N N . SER A 1 98 ? -10.613 9.080 16.433 1.00 90.62 98 SER A N 1
ATOM 761 C CA . SER A 1 98 ? -10.370 7.648 16.256 1.00 90.62 98 SER A CA 1
ATOM 762 C C . SER A 1 98 ? -11.616 6.925 15.743 1.00 90.62 98 SER A C 1
ATOM 764 O O . SER A 1 98 ? -12.743 7.281 16.090 1.00 90.62 98 SER A O 1
ATOM 766 N N . HIS A 1 99 ? -11.403 5.894 14.925 1.00 89.38 99 HIS A N 1
ATOM 767 C CA . HIS A 1 99 ? -12.416 4.904 14.550 1.00 89.38 99 HIS A CA 1
ATOM 768 C C . HIS A 1 99 ? -12.436 3.686 15.497 1.00 89.38 99 HIS A C 1
ATOM 770 O O . HIS A 1 99 ? -13.160 2.719 15.246 1.00 89.38 99 HIS A O 1
ATOM 776 N N . ILE A 1 100 ? -11.622 3.690 16.555 1.00 91.38 100 ILE A N 1
ATOM 777 C CA . ILE A 1 100 ? -11.484 2.616 17.544 1.00 91.38 100 ILE A CA 1
ATOM 778 C C . ILE A 1 100 ? -12.132 3.080 18.849 1.00 91.38 100 ILE A C 1
ATOM 780 O O . ILE A 1 100 ? -11.620 3.956 19.541 1.00 91.38 100 ILE A O 1
ATOM 784 N N . GLN A 1 101 ? -13.278 2.493 19.184 1.00 90.31 101 GLN A N 1
ATOM 785 C CA . GLN A 1 101 ? -13.947 2.741 20.462 1.00 90.31 101 GLN A CA 1
ATOM 786 C C . GLN A 1 101 ? -13.305 1.893 21.577 1.00 90.31 101 GLN A C 1
ATOM 788 O O . GLN A 1 101 ? -12.787 0.809 21.286 1.00 90.31 101 GLN A O 1
ATOM 793 N N . PRO A 1 102 ? -13.356 2.327 22.850 1.00 89.00 102 PRO A N 1
ATOM 794 C CA . PRO A 1 102 ? -12.974 1.479 23.978 1.00 89.00 102 PRO A CA 1
ATOM 795 C C . PRO A 1 102 ? -13.714 0.133 23.951 1.00 89.00 102 PRO A C 1
ATOM 797 O O . PRO A 1 102 ? -14.893 0.077 23.609 1.00 89.00 102 PRO A O 1
ATOM 800 N N . GLY A 1 103 ? -13.007 -0.958 24.256 1.00 90.69 103 GLY A N 1
ATOM 801 C CA . GLY A 1 103 ? -13.569 -2.316 24.227 1.00 90.69 103 GLY A CA 1
ATOM 802 C C . GLY A 1 103 ? -13.857 -2.879 22.828 1.00 90.69 103 GLY A C 1
ATOM 803 O O . GLY A 1 103 ? -14.310 -4.017 22.719 1.00 90.69 103 GLY A O 1
ATOM 804 N N . ALA A 1 104 ? -13.593 -2.128 21.751 1.00 94.56 104 ALA A N 1
ATOM 805 C CA . ALA A 1 104 ? -13.797 -2.621 20.395 1.00 94.56 104 ALA A CA 1
ATOM 806 C C . ALA A 1 104 ? -12.746 -3.666 19.998 1.00 94.56 104 ALA A C 1
ATOM 808 O O . ALA A 1 104 ? -11.549 -3.493 20.248 1.00 94.56 104 ALA A O 1
ATOM 809 N N . TYR A 1 105 ? -13.172 -4.691 19.266 1.00 96.06 105 TYR A N 1
ATOM 810 C CA . TYR A 1 105 ? -12.306 -5.732 18.709 1.00 96.06 105 TYR A CA 1
ATOM 811 C C . TYR A 1 105 ? -12.552 -5.908 17.209 1.00 96.06 105 TYR A C 1
ATOM 813 O O . TYR A 1 105 ? -13.609 -5.545 16.691 1.00 96.06 105 TYR A O 1
ATOM 821 N N . ASP A 1 106 ? -11.553 -6.447 16.516 1.00 97.25 106 ASP A N 1
ATOM 822 C CA . ASP A 1 106 ? -11.579 -6.642 15.069 1.00 97.25 106 ASP A CA 1
ATOM 823 C C . ASP A 1 106 ? -11.604 -8.140 14.738 1.00 97.25 106 ASP A C 1
ATOM 825 O O . ASP A 1 106 ? -10.888 -8.930 15.354 1.00 97.25 106 ASP A O 1
ATOM 829 N N . LEU A 1 107 ? -12.425 -8.532 13.763 1.00 98.00 107 LEU A N 1
ATOM 830 C CA . LEU A 1 107 ? -12.452 -9.876 13.188 1.00 98.00 107 LEU A CA 1
ATOM 831 C C . LEU A 1 107 ? -11.942 -9.821 11.752 1.00 98.00 107 LEU A C 1
ATOM 833 O O . LEU A 1 107 ? -12.466 -9.061 10.938 1.00 98.00 107 LEU A O 1
ATOM 837 N N . LEU A 1 108 ? -10.920 -10.624 11.455 1.00 98.25 108 LEU A N 1
ATOM 838 C CA . LEU A 1 108 ? -10.362 -10.738 10.114 1.00 98.25 108 LEU A CA 1
ATOM 839 C C . LEU A 1 108 ? -11.382 -11.398 9.186 1.00 98.25 108 LEU A C 1
ATOM 841 O O . LEU A 1 108 ? -11.737 -12.556 9.398 1.00 98.25 108 LEU A O 1
ATOM 845 N N . ASP A 1 109 ? -11.789 -10.689 8.136 1.00 97.88 109 ASP A N 1
ATOM 846 C CA . ASP A 1 109 ? -12.707 -11.229 7.132 1.00 97.88 109 ASP A CA 1
ATOM 847 C C . ASP A 1 109 ? -11.935 -11.811 5.938 1.00 97.88 109 ASP A C 1
ATOM 849 O O . ASP A 1 109 ? -12.316 -12.844 5.386 1.00 97.88 109 ASP A O 1
ATOM 853 N N . GLY A 1 110 ? -10.819 -11.187 5.538 1.00 98.12 110 GLY A N 1
ATOM 854 C CA . GLY A 1 110 ? -9.962 -11.754 4.501 1.00 98.12 110 GLY A CA 1
ATOM 855 C C . GLY A 1 110 ? -8.758 -10.909 4.103 1.00 98.12 110 GLY A C 1
ATOM 856 O O . GLY A 1 110 ? -8.729 -9.693 4.276 1.00 98.12 110 GLY A O 1
ATOM 857 N N . ILE A 1 111 ? -7.777 -11.584 3.501 1.00 98.44 111 ILE A N 1
ATOM 858 C CA . ILE A 1 111 ? -6.607 -10.981 2.857 1.00 98.44 111 ILE A CA 1
ATOM 859 C C . ILE A 1 111 ? -6.604 -11.428 1.395 1.00 98.44 111 ILE A C 1
ATOM 861 O O . ILE A 1 111 ? -6.751 -12.618 1.114 1.00 98.44 111 ILE A O 1
ATOM 865 N N . LYS A 1 112 ? -6.448 -10.492 0.455 1.00 98.38 112 LYS A N 1
ATOM 866 C CA . LYS A 1 112 ? -6.353 -10.790 -0.984 1.00 98.38 112 LYS A CA 1
ATOM 867 C C . LYS A 1 112 ? -5.126 -10.123 -1.581 1.00 98.38 112 LYS A C 1
ATOM 869 O O . LYS A 1 112 ? -4.766 -9.021 -1.184 1.00 98.38 112 LYS A O 1
ATOM 874 N N . ILE A 1 113 ? -4.513 -10.780 -2.557 1.00 97.06 113 ILE A N 1
ATOM 875 C CA . ILE A 1 113 ? -3.381 -10.249 -3.321 1.00 97.06 113 ILE A CA 1
ATOM 876 C C . ILE A 1 113 ? -3.906 -9.793 -4.680 1.00 97.06 113 ILE A C 1
ATOM 878 O O . ILE A 1 113 ? -4.618 -10.544 -5.342 1.00 97.06 113 ILE A O 1
ATOM 882 N N . HIS A 1 114 ? -3.541 -8.579 -5.088 1.00 95.69 114 HIS A N 1
ATOM 883 C CA . HIS A 1 114 ? -3.963 -7.979 -6.361 1.00 95.69 114 HIS A CA 1
ATOM 884 C C . HIS A 1 114 ? -2.835 -7.949 -7.384 1.00 95.69 114 HIS A C 1
ATOM 886 O O . HIS A 1 114 ? -3.044 -8.216 -8.563 1.00 95.69 114 HIS A O 1
ATOM 892 N N . VAL A 1 115 ? -1.628 -7.620 -6.929 1.00 94.31 115 VAL A N 1
ATOM 893 C CA . VAL A 1 115 ? -0.434 -7.504 -7.768 1.00 94.31 115 VAL A CA 1
ATOM 894 C C . VAL A 1 115 ? 0.790 -7.904 -6.961 1.00 94.31 115 VAL A C 1
ATOM 896 O O . VAL A 1 115 ? 0.835 -7.692 -5.751 1.00 94.31 115 VAL A O 1
ATOM 899 N N . TYR A 1 116 ? 1.785 -8.479 -7.621 1.00 95.31 116 TYR A N 1
ATOM 900 C CA . TYR A 1 116 ? 3.054 -8.841 -7.006 1.00 95.31 116 TYR A CA 1
ATOM 901 C C . TYR A 1 116 ? 4.171 -8.857 -8.045 1.00 95.31 116 TYR A C 1
ATOM 903 O O . TYR A 1 116 ? 3.940 -9.061 -9.240 1.00 95.31 116 TYR A O 1
ATOM 911 N N . ASN A 1 117 ? 5.389 -8.623 -7.577 1.00 95.00 117 ASN A N 1
ATOM 912 C CA . ASN A 1 117 ? 6.632 -8.775 -8.322 1.00 95.00 117 ASN A CA 1
ATOM 913 C C . ASN A 1 117 ? 7.800 -8.904 -7.324 1.00 95.00 117 ASN A C 1
ATOM 915 O O . ASN A 1 117 ? 7.555 -8.878 -6.119 1.00 95.00 117 ASN A O 1
ATOM 919 N N . PRO A 1 118 ? 9.063 -9.034 -7.768 1.00 94.94 118 PRO A N 1
ATOM 920 C CA . PRO A 1 118 ? 10.168 -9.345 -6.862 1.00 94.94 118 PRO A CA 1
ATOM 921 C C . PRO A 1 118 ? 10.390 -8.351 -5.708 1.00 94.94 118 PRO A C 1
ATOM 923 O O . PRO A 1 118 ? 11.011 -8.710 -4.714 1.00 94.94 118 PRO A O 1
ATOM 926 N N . VAL A 1 119 ? 9.894 -7.111 -5.812 1.00 95.56 119 VAL A N 1
ATOM 927 C CA . VAL A 1 119 ? 10.163 -6.047 -4.826 1.00 95.56 119 VAL A CA 1
ATOM 928 C C . VAL A 1 119 ? 8.948 -5.599 -4.028 1.00 95.56 119 VAL A C 1
ATOM 930 O O . VAL A 1 119 ? 9.062 -4.694 -3.199 1.00 95.56 119 VAL A O 1
ATOM 933 N N . GLY A 1 120 ? 7.779 -6.186 -4.264 1.00 96.25 120 GLY A N 1
ATOM 934 C CA . GLY A 1 120 ? 6.596 -5.831 -3.499 1.00 96.25 120 GLY A CA 1
ATOM 935 C C . GLY A 1 120 ? 5.318 -6.515 -3.949 1.00 96.25 120 GLY A C 1
ATOM 936 O O . GLY A 1 120 ? 5.268 -7.217 -4.961 1.00 96.25 120 GLY A O 1
ATOM 937 N N . ALA A 1 121 ? 4.273 -6.279 -3.169 1.00 97.19 121 ALA A N 1
ATOM 938 C CA . ALA A 1 121 ? 2.935 -6.787 -3.393 1.00 97.19 121 ALA A CA 1
ATOM 939 C C . ALA A 1 121 ? 1.888 -5.729 -3.020 1.00 97.19 121 ALA A C 1
ATOM 941 O O . ALA A 1 121 ? 2.034 -4.996 -2.042 1.00 97.19 121 ALA A O 1
ATOM 942 N N . GLY A 1 122 ? 0.822 -5.662 -3.813 1.00 97.62 122 GLY A N 1
ATOM 943 C CA . GLY A 1 122 ? -0.394 -4.925 -3.496 1.00 97.62 122 GLY A CA 1
ATOM 944 C C . GLY A 1 122 ? -1.436 -5.885 -2.937 1.00 97.62 122 GLY A C 1
ATOM 945 O O . GLY A 1 122 ? -1.821 -6.838 -3.621 1.00 97.62 122 GLY A O 1
ATOM 946 N N . LEU A 1 123 ? -1.887 -5.642 -1.709 1.00 98.38 123 LEU A N 1
ATOM 947 C CA . LEU A 1 123 ? -2.839 -6.489 -0.995 1.00 98.38 123 LEU A CA 1
ATOM 948 C C . LEU A 1 123 ? -4.064 -5.686 -0.559 1.00 98.38 123 LEU A C 1
ATOM 950 O O . LEU A 1 123 ? -3.988 -4.474 -0.382 1.00 98.38 123 LEU A O 1
ATOM 954 N N . SER A 1 124 ? -5.185 -6.369 -0.344 1.00 98.38 124 SER A N 1
ATOM 955 C CA . SER A 1 124 ? -6.296 -5.837 0.443 1.00 98.38 124 SER A CA 1
ATOM 956 C C . SER A 1 124 ? -6.496 -6.636 1.719 1.00 98.38 124 SER A C 1
ATOM 958 O O . SER A 1 124 ? -6.404 -7.865 1.690 1.00 98.38 124 SER A O 1
ATOM 960 N N . LEU A 1 125 ? -6.844 -5.940 2.794 1.00 98.44 125 LEU A N 1
ATOM 961 C CA . LEU A 1 125 ? -7.265 -6.504 4.073 1.00 98.44 125 LEU A CA 1
ATOM 962 C C . LEU A 1 125 ? -8.688 -6.021 4.349 1.00 98.44 125 LEU A C 1
ATOM 964 O O . LEU A 1 125 ? -8.917 -4.816 4.421 1.00 98.44 125 LEU A O 1
ATOM 968 N N . THR A 1 126 ? -9.617 -6.952 4.526 1.00 98.44 126 THR A N 1
ATOM 969 C CA . THR A 1 126 ? -10.968 -6.647 5.003 1.00 98.44 126 THR A CA 1
ATOM 970 C C . THR A 1 126 ? -11.119 -7.202 6.409 1.00 98.44 126 THR A C 1
ATOM 972 O O . THR A 1 126 ? -10.761 -8.355 6.676 1.00 98.44 126 THR A O 1
ATOM 975 N N . TYR A 1 127 ? -11.647 -6.385 7.312 1.00 98.12 127 TYR A N 1
ATOM 976 C CA . TYR A 1 127 ? -11.993 -6.807 8.661 1.00 98.12 127 TYR A CA 1
ATOM 977 C C . TYR A 1 127 ? -13.232 -6.075 9.170 1.00 98.12 127 TYR A C 1
ATOM 979 O O . TYR A 1 127 ? -13.532 -4.939 8.794 1.00 98.12 127 TYR A O 1
ATOM 987 N N . SER A 1 128 ? -13.950 -6.731 10.069 1.00 98.06 128 SER A N 1
ATOM 988 C CA . SER A 1 128 ? -15.140 -6.191 10.710 1.00 98.06 128 SER A CA 1
ATOM 989 C C . SER A 1 128 ? -14.796 -5.743 12.123 1.00 98.06 128 SER A C 1
ATOM 991 O O . SER A 1 128 ? -14.245 -6.517 12.903 1.00 98.06 128 SER A O 1
ATOM 993 N N . ARG A 1 129 ? -15.157 -4.508 12.480 1.00 97.25 129 ARG A N 1
ATOM 994 C CA . ARG A 1 129 ? -14.994 -3.990 13.842 1.00 97.25 129 ARG A CA 1
ATOM 995 C C . ARG A 1 129 ? -16.288 -4.128 14.618 1.00 97.25 129 ARG A C 1
ATOM 997 O O . ARG A 1 129 ? -17.348 -3.693 14.159 1.00 97.25 129 ARG A O 1
ATOM 1004 N N . PHE A 1 130 ? -16.183 -4.677 15.816 1.00 97.62 130 PHE A N 1
ATOM 1005 C CA . PHE A 1 130 ? -17.273 -4.853 16.763 1.00 97.62 130 PHE A CA 1
ATOM 1006 C C . PHE A 1 130 ? -17.057 -3.938 17.965 1.00 97.62 130 PHE A C 1
ATOM 1008 O O . PHE A 1 130 ? -15.927 -3.755 18.410 1.00 97.62 130 PHE A O 1
ATOM 1015 N N . GLY A 1 131 ? -18.136 -3.341 18.471 1.00 95.25 131 GLY A N 1
ATOM 1016 C CA . GLY A 1 131 ? -18.096 -2.608 19.738 1.00 95.25 131 GLY A CA 1
ATOM 1017 C C . GLY A 1 131 ? -18.030 -3.555 20.940 1.00 95.25 131 GLY A C 1
ATOM 1018 O O . GLY A 1 131 ? -18.158 -4.771 20.787 1.00 95.25 131 GLY A O 1
ATOM 1019 N N . GLU A 1 132 ? -17.917 -2.991 22.142 1.00 94.50 132 GLU A N 1
ATOM 1020 C CA . GLU A 1 132 ? -17.870 -3.744 23.409 1.00 94.50 132 GLU A CA 1
ATOM 1021 C C . GLU A 1 132 ? -19.053 -4.721 23.569 1.00 94.50 132 GLU A C 1
ATOM 1023 O O . GLU A 1 132 ? -18.882 -5.852 24.012 1.00 94.50 132 GLU A O 1
ATOM 1028 N N . GLY A 1 133 ? -20.249 -4.330 23.114 1.00 94.25 133 GLY A N 1
ATOM 1029 C CA . GLY A 1 133 ? -21.454 -5.170 23.148 1.00 94.25 133 GLY A CA 1
ATOM 1030 C C . GLY A 1 133 ? -21.497 -6.310 22.118 1.00 94.25 133 GLY A C 1
ATOM 1031 O O . GLY A 1 133 ? -22.529 -6.960 21.978 1.00 94.25 133 GLY A O 1
ATOM 1032 N N . GLY A 1 134 ? -20.430 -6.537 21.345 1.00 96.00 134 GLY A N 1
ATOM 1033 C CA . GLY A 1 134 ? -20.359 -7.632 20.371 1.00 96.00 134 GLY A CA 1
ATOM 1034 C C . GLY A 1 134 ? -21.195 -7.425 19.105 1.00 96.00 134 GLY A C 1
ATOM 1035 O O . GLY A 1 134 ? -21.458 -8.370 18.364 1.00 96.00 134 GLY A O 1
ATOM 1036 N N . HIS A 1 135 ? -21.607 -6.192 18.814 1.00 96.19 135 HIS A N 1
ATOM 1037 C CA . HIS A 1 135 ? -22.272 -5.841 17.561 1.00 96.19 135 HIS A CA 1
ATOM 1038 C C . HIS A 1 135 ? -21.286 -5.198 16.587 1.00 96.19 135 HIS A C 1
ATOM 1040 O O . HIS A 1 135 ? -20.518 -4.321 16.981 1.00 96.19 135 HIS A O 1
ATOM 1046 N N . LYS A 1 136 ? -21.339 -5.597 15.306 1.00 96.75 136 LYS A N 1
ATOM 1047 C CA . LYS A 1 136 ? -20.570 -4.938 14.239 1.00 96.75 136 LYS A CA 1
ATOM 1048 C C . LYS A 1 136 ? -20.939 -3.456 14.216 1.00 96.75 136 LYS A C 1
ATOM 1050 O O . LYS A 1 136 ? -22.129 -3.139 14.211 1.00 96.75 136 LYS A O 1
ATOM 1055 N N . VAL A 1 137 ? -19.937 -2.586 14.207 1.00 96.81 137 VAL A N 1
ATOM 1056 C CA . VAL A 1 137 ? -20.084 -1.125 14.119 1.00 96.81 137 VAL A CA 1
ATOM 1057 C C . VAL A 1 137 ? -19.510 -0.589 12.815 1.00 96.81 137 VAL A C 1
ATOM 1059 O O . VAL A 1 137 ? -20.081 0.331 12.240 1.00 96.81 137 VAL A O 1
ATOM 1062 N N . LEU A 1 138 ? -18.431 -1.196 12.312 1.00 96.88 138 LEU A N 1
ATOM 1063 C CA . LEU A 1 138 ? -17.768 -0.785 11.079 1.00 96.88 138 LEU A CA 1
ATOM 1064 C C . LEU A 1 138 ? -17.355 -2.014 10.261 1.00 96.88 138 LEU A C 1
ATOM 1066 O O . LEU A 1 138 ? -17.061 -3.079 10.810 1.00 96.88 138 LEU A O 1
ATOM 1070 N N . GLN A 1 139 ? -17.305 -1.847 8.947 1.00 97.50 139 GLN A N 1
ATOM 1071 C CA . GLN A 1 139 ? -16.446 -2.633 8.071 1.00 97.50 139 GLN A CA 1
ATOM 1072 C C . GLN A 1 139 ? -15.257 -1.771 7.669 1.00 97.50 139 GLN A C 1
ATOM 1074 O O . GLN A 1 139 ? -15.426 -0.588 7.375 1.00 97.50 139 GLN A O 1
ATOM 1079 N N . CYS A 1 140 ? -14.075 -2.366 7.676 1.00 97.38 140 CYS A N 1
ATOM 1080 C CA . CYS A 1 140 ? -12.848 -1.716 7.270 1.00 97.38 140 CYS A CA 1
ATOM 1081 C C . CYS A 1 140 ? -12.293 -2.457 6.059 1.00 97.38 140 CYS A C 1
ATOM 1083 O O . CYS A 1 140 ? -11.960 -3.639 6.152 1.00 97.38 140 CYS A O 1
ATOM 1085 N N . ASP A 1 141 ? -12.196 -1.750 4.941 1.00 97.38 141 ASP A N 1
ATOM 1086 C CA . ASP A 1 141 ? -11.634 -2.247 3.694 1.00 97.38 141 ASP A CA 1
ATOM 1087 C C . ASP A 1 141 ? -10.359 -1.466 3.400 1.00 97.38 141 ASP A C 1
ATOM 1089 O O . ASP A 1 141 ? -10.396 -0.268 3.114 1.00 97.38 141 ASP A O 1
ATOM 1093 N N . GLY A 1 142 ? -9.218 -2.139 3.524 1.00 97.44 142 GLY A N 1
ATOM 1094 C CA . GLY A 1 142 ? -7.913 -1.533 3.326 1.00 97.44 142 GLY A CA 1
ATOM 1095 C C . GLY A 1 142 ? -7.206 -2.035 2.069 1.00 97.44 142 GLY A C 1
ATOM 1096 O O . GLY A 1 142 ? -7.281 -3.221 1.748 1.00 97.44 142 GLY A O 1
ATOM 1097 N N . ILE A 1 143 ? -6.477 -1.149 1.389 1.00 97.69 143 ILE A N 1
ATOM 1098 C CA . ILE A 1 143 ? -5.533 -1.447 0.303 1.00 97.69 143 ILE A CA 1
ATOM 1099 C C . ILE A 1 143 ? -4.128 -1.066 0.763 1.00 97.69 143 ILE A C 1
ATOM 1101 O O . ILE A 1 143 ? -3.910 0.047 1.232 1.00 97.69 143 ILE A O 1
ATOM 1105 N N . TYR A 1 144 ? -3.168 -1.971 0.595 1.00 98.19 144 TYR A N 1
ATOM 1106 C CA . TYR A 1 144 ? -1.815 -1.846 1.127 1.00 98.19 144 TYR A CA 1
ATOM 1107 C C . TYR A 1 144 ? -0.789 -2.139 0.041 1.00 98.19 144 TYR A C 1
ATOM 1109 O O . TYR A 1 144 ? -0.917 -3.116 -0.700 1.00 98.19 144 TYR A O 1
ATOM 1117 N N . ALA A 1 145 ? 0.256 -1.319 -0.024 1.00 98.19 145 ALA A N 1
ATOM 1118 C CA . ALA A 1 145 ? 1.460 -1.621 -0.780 1.00 98.19 145 ALA A CA 1
ATOM 1119 C C . ALA A 1 145 ? 2.559 -2.054 0.190 1.00 98.19 145 ALA A C 1
ATOM 1121 O O . ALA A 1 145 ? 3.117 -1.235 0.925 1.00 98.19 145 ALA A O 1
ATOM 1122 N N . VAL A 1 146 ? 2.861 -3.348 0.171 1.00 98.38 146 VAL A N 1
ATOM 1123 C CA . VAL A 1 146 ? 3.961 -3.939 0.928 1.00 98.38 146 VAL A CA 1
ATOM 1124 C C . VAL A 1 146 ? 5.183 -4.008 0.019 1.00 98.38 146 VAL A C 1
ATOM 1126 O O . VAL A 1 146 ? 5.112 -4.559 -1.080 1.00 98.38 146 VAL A O 1
ATOM 1129 N N . THR A 1 147 ? 6.306 -3.446 0.457 1.00 97.88 147 THR A N 1
ATOM 1130 C CA . THR A 1 147 ? 7.519 -3.324 -0.359 1.00 97.88 147 THR A CA 1
ATOM 1131 C C . THR A 1 147 ? 8.752 -3.879 0.331 1.00 97.88 147 THR A C 1
ATOM 1133 O O . THR A 1 147 ? 8.847 -3.874 1.557 1.00 97.88 147 THR A O 1
ATOM 1136 N N . ASN A 1 148 ? 9.721 -4.303 -0.479 1.00 96.56 148 ASN A N 1
ATOM 1137 C CA . ASN A 1 148 ? 11.067 -4.653 -0.055 1.00 96.56 148 ASN A CA 1
ATOM 1138 C C . ASN A 1 148 ? 12.027 -3.483 -0.323 1.00 96.56 148 ASN A C 1
ATOM 1140 O O . ASN A 1 148 ? 12.339 -3.163 -1.482 1.00 96.56 148 ASN A O 1
ATOM 1144 N N . ASN A 1 149 ? 12.470 -2.848 0.758 1.00 95.62 149 ASN A N 1
ATOM 1145 C CA . ASN A 1 149 ? 13.437 -1.758 0.756 1.00 95.62 149 ASN A CA 1
ATOM 1146 C C . ASN A 1 149 ? 14.672 -2.237 1.513 1.00 95.62 149 ASN A C 1
ATOM 1148 O O . ASN A 1 149 ? 14.597 -2.464 2.719 1.00 95.62 149 ASN A O 1
ATOM 1152 N N . ASP A 1 150 ? 15.777 -2.429 0.797 1.00 94.75 150 ASP A N 1
ATOM 1153 C CA . ASP A 1 150 ? 17.050 -2.870 1.374 1.00 94.75 150 ASP A CA 1
ATOM 1154 C C . ASP A 1 150 ? 16.947 -4.173 2.191 1.00 94.75 150 ASP A C 1
ATOM 1156 O O . ASP A 1 150 ? 17.508 -4.311 3.272 1.00 94.75 150 ASP A O 1
ATOM 1160 N N . GLY A 1 151 ? 16.162 -5.135 1.696 1.00 94.00 151 GLY A N 1
ATOM 1161 C CA . GLY A 1 151 ? 15.927 -6.422 2.358 1.00 94.00 151 GLY A CA 1
ATOM 1162 C C . GLY A 1 151 ? 14.795 -6.403 3.391 1.00 94.00 151 GLY A C 1
ATOM 1163 O O . GLY A 1 151 ? 14.280 -7.464 3.739 1.00 94.00 151 GLY A O 1
ATOM 1164 N N . LYS A 1 152 ? 14.339 -5.226 3.845 1.00 96.00 152 LYS A N 1
ATOM 1165 C CA . LYS A 1 152 ? 13.230 -5.114 4.800 1.00 96.00 152 LYS A CA 1
ATOM 1166 C C . LYS A 1 152 ? 11.882 -5.072 4.076 1.00 96.00 152 LYS A C 1
ATOM 1168 O O . LYS A 1 152 ? 11.620 -4.185 3.262 1.00 96.00 152 LYS A O 1
ATOM 1173 N N . TRP A 1 153 ? 10.988 -5.987 4.445 1.00 97.81 153 TRP A N 1
ATOM 1174 C CA . TRP A 1 153 ? 9.583 -5.983 4.029 1.00 97.81 153 TRP A CA 1
ATOM 1175 C C . TRP A 1 153 ? 8.721 -5.168 4.999 1.00 97.81 153 TRP A C 1
ATOM 1177 O O . TRP A 1 153 ? 8.824 -5.354 6.209 1.00 97.81 153 TRP A O 1
ATOM 1187 N N . GLY A 1 154 ? 7.866 -4.292 4.473 1.00 98.38 154 GLY A N 1
ATOM 1188 C CA . GLY A 1 154 ? 6.999 -3.424 5.274 1.00 98.38 154 GL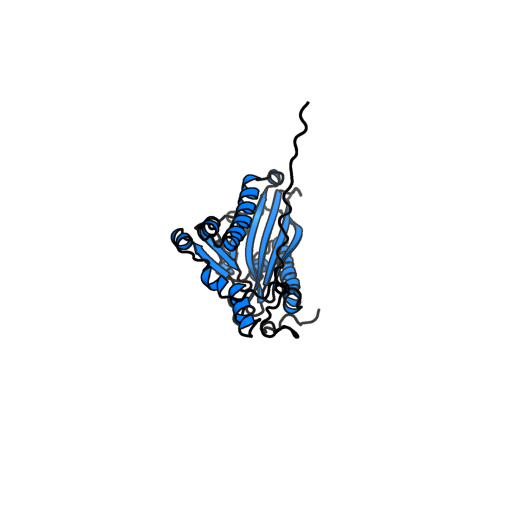Y A CA 1
ATOM 1189 C C . GLY A 1 154 ? 5.963 -2.682 4.432 1.00 98.38 154 GLY A C 1
ATOM 1190 O O . GLY A 1 154 ? 6.036 -2.680 3.201 1.00 98.38 154 GLY A O 1
ATOM 1191 N N . ILE A 1 155 ? 4.979 -2.068 5.084 1.00 98.69 155 ILE A N 1
ATOM 1192 C CA . ILE A 1 155 ? 3.917 -1.287 4.438 1.00 98.69 155 ILE A CA 1
ATOM 1193 C C . ILE A 1 155 ? 4.456 0.112 4.118 1.00 98.69 155 ILE A C 1
ATOM 1195 O O . ILE A 1 155 ? 4.829 0.859 5.015 1.00 98.69 155 ILE A O 1
ATOM 1199 N N . GLN A 1 156 ? 4.487 0.482 2.839 1.00 97.94 156 GLN A N 1
ATOM 1200 C CA . GLN A 1 156 ? 4.928 1.809 2.377 1.00 97.94 156 GLN A CA 1
ATOM 1201 C C . GLN A 1 156 ? 3.751 2.752 2.097 1.00 97.94 156 GLN A C 1
ATOM 1203 O O . GLN A 1 156 ? 3.888 3.975 2.121 1.00 97.94 156 GLN A O 1
ATOM 1208 N N . MET A 1 157 ? 2.590 2.182 1.784 1.00 98.00 157 MET A N 1
ATOM 1209 C CA . MET A 1 157 ? 1.372 2.928 1.502 1.00 98.00 157 MET A CA 1
ATOM 1210 C C . MET A 1 157 ? 0.169 2.125 1.976 1.00 98.00 157 MET A C 1
ATOM 1212 O O . MET A 1 157 ? 0.109 0.915 1.747 1.00 98.00 157 MET A O 1
ATOM 1216 N N . MET A 1 158 ? -0.798 2.804 2.580 1.00 97.81 158 MET A N 1
ATOM 1217 C CA . MET A 1 158 ? -2.081 2.225 2.944 1.00 97.81 158 MET A CA 1
ATOM 1218 C C . MET A 1 158 ? -3.234 3.171 2.615 1.00 97.81 158 MET A C 1
ATOM 1220 O O . MET A 1 158 ? -3.094 4.391 2.647 1.00 97.81 158 MET A O 1
ATOM 1224 N N . SER A 1 159 ? -4.390 2.601 2.314 1.00 97.12 159 SER A N 1
ATOM 1225 C CA . SER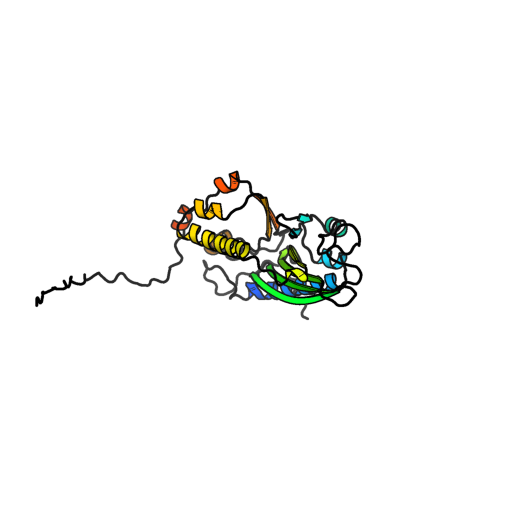 A 1 159 ? -5.660 3.305 2.210 1.00 97.12 159 SER A CA 1
ATOM 1226 C C . SER A 1 159 ? -6.699 2.501 2.955 1.00 97.12 159 SER A C 1
ATOM 1228 O O . SER A 1 159 ? -6.836 1.321 2.662 1.00 97.12 159 SER A O 1
ATOM 1230 N N . THR A 1 160 ? -7.416 3.117 3.889 1.00 96.25 160 THR A N 1
ATOM 1231 C CA . THR A 1 160 ? -8.444 2.440 4.681 1.00 96.25 160 THR A CA 1
ATOM 1232 C C . THR A 1 160 ? -9.773 3.149 4.490 1.00 96.25 160 THR A C 1
ATOM 1234 O O . THR A 1 160 ? -9.932 4.314 4.854 1.00 96.25 160 THR A O 1
ATOM 1237 N N . ILE A 1 161 ? -10.748 2.424 3.951 1.00 94.88 161 ILE A N 1
ATOM 1238 C CA . ILE A 1 161 ? -12.136 2.860 3.872 1.00 94.88 161 ILE A CA 1
ATOM 1239 C C . ILE A 1 161 ? -12.867 2.278 5.075 1.00 94.88 161 ILE A C 1
ATOM 1241 O O . ILE A 1 161 ? -12.850 1.070 5.309 1.00 94.88 161 ILE A O 1
ATOM 1245 N N . VAL A 1 162 ? -13.506 3.151 5.846 1.00 94.69 162 VAL A N 1
ATOM 1246 C CA . VAL A 1 162 ? -14.301 2.770 7.012 1.00 94.69 162 VAL A CA 1
ATOM 1247 C C . VAL A 1 162 ? -15.771 2.990 6.684 1.00 94.69 162 VAL A C 1
ATOM 1249 O O . VAL A 1 162 ? -16.211 4.128 6.521 1.00 94.69 162 VAL A O 1
ATOM 1252 N N . THR A 1 163 ? -16.538 1.906 6.608 1.00 95.44 163 THR A N 1
ATOM 1253 C CA . THR A 1 163 ? -17.971 1.939 6.308 1.00 95.44 163 THR A CA 1
ATOM 1254 C C . THR A 1 163 ? -18.773 1.629 7.570 1.00 95.44 163 THR A C 1
ATOM 1256 O O . THR A 1 163 ? -18.683 0.510 8.089 1.00 95.44 163 THR A O 1
ATOM 1259 N N . PRO A 1 164 ? -19.569 2.583 8.086 1.00 96.12 164 PRO A N 1
ATOM 1260 C CA . PRO A 1 164 ? -20.486 2.322 9.188 1.00 96.12 164 PRO A CA 1
ATOM 1261 C C . PRO A 1 164 ? -21.460 1.194 8.862 1.00 96.12 164 PRO A C 1
ATOM 1263 O O . PRO A 1 164 ? -21.874 1.029 7.712 1.00 96.12 164 PRO A O 1
ATOM 1266 N N . ARG A 1 165 ? -21.846 0.410 9.871 1.00 95.75 165 ARG A N 1
ATOM 1267 C CA . ARG A 1 165 ? -22.736 -0.748 9.692 1.00 95.75 165 ARG A CA 1
ATOM 1268 C C . ARG A 1 165 ? -24.025 -0.392 8.951 1.00 95.75 165 ARG A C 1
ATOM 1270 O O . ARG A 1 165 ? -24.473 -1.143 8.088 1.00 95.75 165 ARG A O 1
ATOM 1277 N N . GLU A 1 166 ? -24.627 0.731 9.304 1.00 95.75 166 GLU A N 1
ATOM 1278 C CA . GLU A 1 166 ? -25.852 1.252 8.710 1.00 95.75 166 GLU A CA 1
ATOM 1279 C C . GLU A 1 166 ? -25.681 1.658 7.242 1.00 95.75 166 GLU A C 1
ATOM 1281 O O . GLU A 1 166 ? -26.674 1.797 6.546 1.00 95.75 166 GLU A O 1
ATOM 1286 N N . MET A 1 167 ? -24.449 1.792 6.747 1.00 95.81 167 MET A N 1
ATOM 1287 C CA . MET A 1 167 ? -24.158 2.125 5.352 1.00 95.81 167 MET A CA 1
ATOM 1288 C C . MET A 1 167 ? -23.749 0.909 4.510 1.00 95.81 167 MET A C 1
ATOM 1290 O O . MET A 1 167 ? -23.608 1.038 3.302 1.00 95.81 167 MET A O 1
ATOM 1294 N N . LEU A 1 168 ? -23.610 -0.290 5.094 1.00 92.62 168 LEU A N 1
ATOM 1295 C CA . LEU A 1 168 ? -23.142 -1.484 4.362 1.00 92.62 168 LEU A CA 1
ATOM 1296 C C . LEU A 1 168 ? -24.074 -1.949 3.236 1.00 92.62 168 LEU A C 1
ATOM 1298 O O . LEU A 1 168 ? -23.660 -2.707 2.367 1.00 92.62 168 LEU A O 1
ATOM 1302 N N . HIS A 1 169 ? -25.338 -1.534 3.269 1.00 92.38 169 HIS A N 1
ATOM 1303 C CA . HIS A 1 169 ? -26.332 -1.851 2.244 1.00 92.38 169 HIS A CA 1
ATOM 1304 C C . HIS A 1 169 ? -26.535 -0.705 1.243 1.00 92.38 169 HIS A C 1
ATOM 1306 O O . HIS A 1 169 ? -27.375 -0.812 0.350 1.00 92.38 169 HIS A O 1
ATOM 1312 N N . VAL A 1 170 ? -25.810 0.403 1.412 1.00 93.69 170 VAL A N 1
ATOM 1313 C CA . VAL A 1 170 ? -25.901 1.567 0.537 1.00 93.69 170 VAL A CA 1
ATOM 1314 C C . VAL A 1 170 ? -24.946 1.367 -0.631 1.00 93.69 170 VAL A C 1
ATOM 1316 O O . VAL A 1 170 ? -23.743 1.202 -0.451 1.00 93.69 170 VAL A O 1
ATOM 1319 N N . THR A 1 171 ? -25.492 1.402 -1.840 1.00 89.94 171 THR A N 1
ATOM 1320 C CA . THR A 1 171 ? -24.721 1.424 -3.086 1.00 89.94 171 THR A CA 1
ATOM 1321 C C . THR A 1 171 ? -24.640 2.849 -3.616 1.00 89.94 171 THR A C 1
ATOM 1323 O O . THR A 1 171 ? -25.606 3.603 -3.475 1.00 89.94 171 THR A O 1
ATOM 1326 N N . TYR A 1 172 ? -23.548 3.188 -4.302 1.00 89.94 172 TYR A N 1
ATOM 1327 C CA . TYR A 1 172 ? -23.347 4.489 -4.955 1.00 89.94 172 TYR A CA 1
ATOM 1328 C C . TYR A 1 172 ? -23.165 4.287 -6.470 1.00 89.94 172 TYR A C 1
ATOM 1330 O O . TYR A 1 172 ? -22.033 4.285 -6.962 1.00 89.94 172 TYR A O 1
A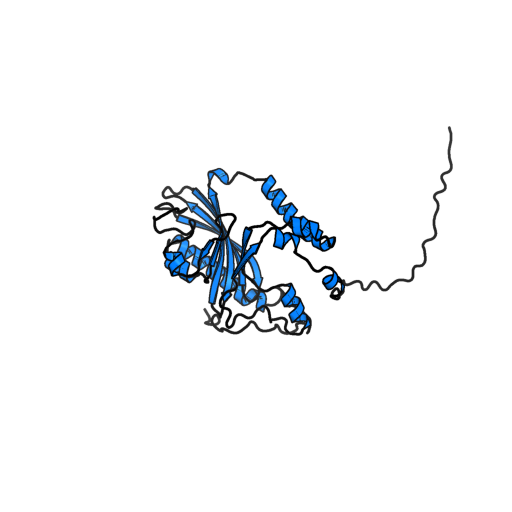TOM 1338 N N . PRO A 1 173 ? -24.256 4.058 -7.233 1.00 91.88 173 PRO A N 1
ATOM 1339 C CA . PRO A 1 173 ? -24.163 3.677 -8.645 1.00 91.88 173 PRO A CA 1
ATOM 1340 C C . PRO A 1 173 ? -23.468 4.723 -9.520 1.00 91.88 173 PRO A C 1
ATOM 1342 O O . PRO A 1 173 ? -22.849 4.391 -10.526 1.00 91.88 173 PRO A O 1
ATOM 1345 N N . ASP A 1 174 ? -23.581 5.996 -9.155 1.00 92.56 174 ASP A N 1
ATOM 1346 C CA . ASP A 1 174 ? -22.913 7.113 -9.812 1.00 92.56 174 ASP A CA 1
ATOM 1347 C C . ASP A 1 174 ? -21.392 7.055 -9.626 1.00 92.56 174 ASP A C 1
ATOM 1349 O O . ASP A 1 174 ? -20.653 7.176 -10.605 1.00 92.56 174 ASP A O 1
ATOM 1353 N N . ALA A 1 175 ? -20.923 6.799 -8.403 1.00 87.62 175 ALA A N 1
ATOM 1354 C CA . ALA A 1 175 ? -19.508 6.627 -8.099 1.00 87.62 175 ALA A CA 1
ATOM 1355 C C . ALA A 1 175 ? -18.926 5.392 -8.805 1.00 87.62 175 ALA A C 1
ATOM 1357 O O . ALA A 1 175 ? -17.852 5.473 -9.406 1.00 87.62 175 ALA A O 1
ATOM 1358 N N . GLU A 1 176 ? -19.655 4.272 -8.805 1.00 89.19 176 GLU A N 1
ATOM 1359 C CA . GLU A 1 176 ? -19.267 3.055 -9.528 1.00 89.19 176 GLU A CA 1
ATOM 1360 C C . GLU A 1 176 ? -19.147 3.310 -11.035 1.00 89.19 176 GLU A C 1
ATOM 1362 O O . GLU A 1 176 ? -18.128 2.986 -11.650 1.00 89.19 176 GLU A O 1
ATOM 1367 N N . GLN A 1 177 ? -20.151 3.957 -11.636 1.00 91.56 177 GLN A N 1
ATOM 1368 C CA . GLN A 1 177 ? -20.111 4.312 -13.053 1.00 91.56 177 GLN A CA 1
ATOM 1369 C C . GLN A 1 177 ? -18.974 5.282 -13.371 1.00 91.56 177 GLN A C 1
ATOM 1371 O O . GLN A 1 177 ? -18.307 5.110 -14.390 1.00 91.56 177 GLN A O 1
ATOM 1376 N N . ALA A 1 178 ? -18.734 6.289 -12.530 1.00 88.25 178 ALA A N 1
ATOM 1377 C CA . ALA A 1 178 ? -17.640 7.235 -12.720 1.00 88.25 178 ALA A CA 1
ATOM 1378 C C . ALA A 1 178 ? -16.272 6.532 -12.675 1.00 88.25 178 ALA A C 1
ATOM 1380 O O . ALA A 1 178 ? -15.415 6.805 -13.519 1.00 88.25 178 ALA A O 1
ATOM 1381 N N . ALA A 1 179 ? -16.083 5.588 -11.748 1.00 87.19 179 ALA A N 1
ATOM 1382 C CA . ALA A 1 179 ? -14.866 4.786 -11.654 1.00 87.19 179 ALA A CA 1
ATOM 1383 C C . ALA A 1 179 ? -14.668 3.892 -12.891 1.00 87.19 179 ALA A C 1
ATOM 1385 O O . ALA A 1 179 ? -13.584 3.890 -13.479 1.00 87.19 179 ALA A O 1
ATOM 1386 N N . MET A 1 180 ? -15.717 3.187 -13.336 1.00 89.81 180 MET A N 1
ATOM 1387 C CA . MET A 1 180 ? -15.658 2.354 -14.546 1.00 89.81 180 MET A CA 1
ATOM 1388 C C . MET A 1 180 ? -15.357 3.182 -15.797 1.00 89.81 180 MET A C 1
ATOM 1390 O O . MET A 1 180 ? -14.491 2.806 -16.588 1.00 89.81 180 MET A O 1
ATOM 1394 N N . ARG A 1 181 ? -16.028 4.332 -15.963 1.00 89.38 181 ARG A N 1
ATOM 1395 C CA . ARG A 1 181 ? -15.782 5.251 -17.085 1.00 89.38 181 ARG A CA 1
ATOM 1396 C C . ARG A 1 181 ? -14.336 5.717 -17.106 1.00 89.38 181 ARG A C 1
ATOM 1398 O O . ARG A 1 181 ? -13.697 5.588 -18.137 1.00 89.38 181 ARG A O 1
ATOM 1405 N N . ARG A 1 182 ? -13.780 6.141 -15.966 1.00 88.38 182 ARG A N 1
ATOM 1406 C CA . ARG A 1 182 ? -12.372 6.561 -15.888 1.00 88.38 182 ARG A CA 1
ATOM 1407 C C . ARG A 1 182 ? -11.411 5.461 -16.354 1.00 88.38 182 ARG A C 1
ATOM 1409 O O . ARG A 1 182 ? -10.462 5.752 -17.077 1.00 88.38 182 ARG A O 1
ATOM 1416 N N . GLY A 1 183 ? -11.658 4.207 -15.967 1.00 87.19 183 GLY A N 1
ATOM 1417 C CA . GLY A 1 183 ? -10.857 3.065 -16.419 1.00 87.19 183 GLY A CA 1
ATOM 1418 C C . GLY A 1 183 ? -10.979 2.803 -17.925 1.00 87.19 183 GLY A C 1
ATOM 1419 O O . GLY A 1 183 ? -9.973 2.585 -18.601 1.00 87.19 183 GLY A O 1
ATOM 1420 N N . HIS A 1 184 ? -12.199 2.866 -18.464 1.00 90.00 184 HIS A N 1
ATOM 1421 C CA . HIS A 1 184 ? -12.443 2.724 -19.901 1.00 90.00 184 HIS A CA 1
ATOM 1422 C C . HIS A 1 184 ? -11.804 3.855 -20.711 1.00 90.00 184 HIS A C 1
ATOM 1424 O O . HIS A 1 184 ? -11.126 3.579 -21.698 1.00 90.00 184 HIS A O 1
ATOM 1430 N N . ASP A 1 185 ? -11.969 5.101 -20.274 1.00 92.00 185 ASP A N 1
ATOM 1431 C CA . ASP A 1 185 ? -11.446 6.288 -20.948 1.00 92.00 185 ASP A CA 1
ATOM 1432 C C . ASP A 1 185 ? -9.914 6.269 -20.979 1.00 92.00 185 ASP A C 1
ATOM 1434 O O . ASP A 1 185 ? -9.316 6.612 -21.995 1.00 92.00 185 ASP A O 1
ATOM 1438 N N . TRP A 1 186 ? -9.258 5.766 -19.927 1.00 88.88 186 TRP A N 1
ATOM 1439 C CA . TRP A 1 186 ? -7.802 5.601 -19.923 1.00 88.88 186 TRP A CA 1
ATOM 1440 C C . TRP A 1 186 ? -7.335 4.654 -21.038 1.00 88.88 186 TRP A C 1
ATOM 1442 O O . TRP A 1 186 ? -6.450 4.994 -21.827 1.00 88.88 186 TRP A O 1
ATOM 1452 N N . MET A 1 187 ? -7.974 3.486 -21.166 1.00 87.69 187 MET A N 1
ATOM 1453 C CA . MET A 1 187 ? -7.680 2.533 -22.245 1.00 87.69 187 MET A CA 1
ATOM 1454 C C . MET A 1 187 ? -8.030 3.096 -23.628 1.00 87.69 187 MET A C 1
ATOM 1456 O O . MET A 1 187 ? -7.295 2.886 -24.601 1.00 87.69 187 MET A O 1
ATOM 1460 N N . LEU A 1 188 ? -9.149 3.815 -23.723 1.00 90.00 188 LEU A N 1
ATOM 1461 C CA . LEU A 1 188 ? -9.622 4.427 -24.957 1.00 90.00 188 LEU A CA 1
ATOM 1462 C C . LEU A 1 188 ? -8.656 5.510 -25.443 1.00 90.00 188 LEU A C 1
ATOM 1464 O O . LEU A 1 188 ? -8.301 5.509 -26.618 1.00 90.00 188 LEU A O 1
ATOM 1468 N N . GLY A 1 189 ? -8.171 6.369 -24.545 1.00 89.62 189 GLY A N 1
ATOM 1469 C CA . GLY A 1 189 ? -7.203 7.418 -24.853 1.00 89.62 189 GLY A CA 1
ATOM 1470 C C . GLY A 1 189 ? -5.912 6.860 -25.453 1.00 89.62 189 GLY A C 1
ATOM 1471 O O . GLY A 1 189 ? -5.438 7.371 -26.465 1.00 89.62 189 GLY A O 1
ATOM 1472 N N . TYR A 1 190 ? -5.383 5.746 -24.932 1.00 87.88 190 TYR A N 1
ATOM 1473 C CA . TYR A 1 190 ? -4.234 5.074 -25.559 1.00 87.88 190 TYR A CA 1
ATOM 1474 C C . TYR A 1 190 ? -4.571 4.427 -26.909 1.00 87.88 190 TYR A C 1
ATOM 1476 O O . TYR A 1 190 ? -3.777 4.517 -27.846 1.00 87.88 190 TYR A O 1
ATOM 1484 N N . THR A 1 191 ? -5.740 3.793 -27.026 1.00 87.75 191 THR A N 1
ATOM 1485 C CA . THR A 1 191 ? -6.175 3.101 -28.254 1.00 87.75 191 THR A CA 1
ATOM 1486 C C . THR A 1 191 ? -6.394 4.077 -29.409 1.00 87.75 191 THR A C 1
ATOM 1488 O O . THR A 1 191 ? -5.955 3.825 -30.531 1.00 87.75 191 THR A O 1
ATOM 1491 N N . LEU A 1 192 ? -7.044 5.205 -29.126 1.00 89.88 192 LEU A N 1
ATOM 1492 C CA . LEU A 1 192 ? -7.308 6.272 -30.089 1.00 89.88 192 LEU A CA 1
ATOM 1493 C C . LEU A 1 192 ? -6.133 7.242 -30.246 1.00 89.88 192 LEU A C 1
ATOM 1495 O O . LEU A 1 192 ? -6.164 8.075 -31.147 1.00 89.88 192 LEU A O 1
ATOM 1499 N N . ARG A 1 193 ? -5.096 7.121 -29.405 1.00 89.81 193 ARG A N 1
ATOM 1500 C CA . ARG A 1 193 ? -3.974 8.070 -29.316 1.00 89.81 193 ARG A CA 1
ATOM 1501 C C . ARG A 1 193 ? -4.451 9.506 -29.071 1.00 89.81 193 ARG A C 1
ATOM 1503 O O . ARG A 1 193 ? -3.959 10.449 -29.685 1.00 89.81 193 ARG A O 1
ATOM 1510 N N . ASP A 1 194 ? -5.426 9.654 -28.180 1.00 91.69 194 ASP A N 1
ATOM 1511 C CA . ASP A 1 194 ? -6.079 10.919 -27.864 1.00 91.69 194 ASP A CA 1
ATOM 1512 C C . ASP A 1 194 ? -5.655 11.415 -26.475 1.00 91.69 194 ASP A C 1
ATOM 1514 O O . ASP A 1 194 ? -6.042 10.866 -25.438 1.00 91.69 194 ASP A O 1
ATOM 1518 N N . GLN A 1 195 ? -4.845 12.476 -26.461 1.00 91.31 195 GLN A N 1
ATOM 1519 C CA . GLN A 1 195 ? -4.351 13.079 -25.225 1.00 91.31 195 GLN A CA 1
ATOM 1520 C C . GLN A 1 195 ? -5.465 13.762 -24.428 1.00 91.31 195 GLN A C 1
ATOM 1522 O O . GLN A 1 195 ? -5.407 13.773 -23.201 1.00 91.31 195 GLN A O 1
ATOM 1527 N N . SER A 1 196 ? -6.492 14.300 -25.092 1.00 91.44 196 SER A N 1
ATOM 1528 C CA . SER A 1 196 ? -7.598 14.975 -24.408 1.00 91.44 196 SER A CA 1
ATOM 1529 C C . SER A 1 196 ? -8.404 13.991 -23.556 1.00 91.44 196 SER A C 1
ATOM 1531 O O . SER A 1 196 ? -8.708 14.284 -22.399 1.00 91.44 196 SER A O 1
ATOM 1533 N N . VAL A 1 197 ? -8.637 12.783 -24.081 1.00 92.19 197 VAL A N 1
ATOM 1534 C CA . VAL A 1 197 ? -9.285 11.680 -23.356 1.00 92.19 197 VAL A CA 1
ATOM 1535 C C . VAL A 1 197 ? -8.400 11.181 -22.213 1.00 92.19 197 VAL A C 1
ATOM 1537 O O . VAL A 1 197 ? -8.888 10.923 -21.117 1.00 92.19 197 VAL A O 1
ATOM 1540 N N . LEU A 1 198 ? -7.081 11.079 -22.411 1.00 90.50 198 LEU A N 1
ATOM 1541 C CA . LEU A 1 198 ? -6.183 10.724 -21.305 1.00 90.50 198 LEU A CA 1
ATOM 1542 C C . LEU A 1 198 ? -6.188 11.786 -20.201 1.00 90.50 198 LEU A C 1
ATOM 1544 O O . LEU A 1 198 ? -6.222 11.436 -19.020 1.00 90.50 198 LEU A O 1
ATOM 1548 N N . ASN A 1 199 ? -6.179 13.067 -20.562 1.00 91.25 199 ASN A N 1
ATOM 1549 C CA . ASN A 1 199 ? -6.186 14.166 -19.603 1.00 91.25 199 ASN A CA 1
ATOM 1550 C C . ASN A 1 199 ? -7.501 14.238 -18.816 1.00 91.25 199 ASN A C 1
ATOM 1552 O O . ASN A 1 199 ? -7.453 14.516 -17.621 1.00 91.25 199 ASN A O 1
ATOM 1556 N N . SER A 1 200 ? -8.650 13.883 -19.410 1.00 89.06 200 SER A N 1
ATOM 1557 C CA . SER A 1 200 ? -9.935 13.844 -18.692 1.00 89.06 200 SER A CA 1
ATOM 1558 C C . SER A 1 200 ? -10.008 12.761 -17.607 1.00 89.06 200 SER A C 1
ATOM 1560 O O . SER A 1 200 ? -10.907 12.791 -16.770 1.00 89.06 200 SER A O 1
ATOM 1562 N N . THR A 1 201 ? -9.074 11.801 -17.591 1.00 88.62 201 THR A N 1
ATOM 1563 C CA . THR A 1 201 ? -8.992 10.778 -16.527 1.00 88.62 201 THR A CA 1
ATOM 1564 C C . THR A 1 201 ? -8.230 11.237 -15.285 1.00 88.62 201 THR A C 1
ATOM 1566 O O . THR A 1 201 ? -8.260 10.551 -14.260 1.00 88.62 201 THR A O 1
ATOM 1569 N N . ARG A 1 202 ? -7.541 12.380 -15.366 1.00 88.38 202 ARG A N 1
ATOM 1570 C CA . ARG A 1 202 ? -6.687 12.918 -14.304 1.00 88.38 202 ARG A CA 1
ATOM 1571 C C . ARG A 1 202 ? -7.446 13.944 -13.474 1.00 88.38 202 ARG A C 1
ATOM 1573 O O . ARG A 1 202 ? -8.367 14.590 -13.963 1.00 88.38 202 ARG A O 1
ATOM 1580 N N . LEU A 1 203 ? -7.050 14.089 -12.215 1.00 87.00 203 LEU A N 1
ATOM 1581 C CA . LEU A 1 203 ? -7.594 15.094 -11.310 1.00 87.00 203 LEU A CA 1
ATOM 1582 C C . LEU A 1 203 ? -6.439 15.828 -10.633 1.00 87.00 203 LEU A C 1
ATOM 1584 O O . LEU A 1 203 ? -5.478 15.168 -10.231 1.00 87.00 203 LEU A O 1
ATOM 1588 N N . PRO A 1 204 ? -6.519 17.162 -10.494 1.00 91.25 204 PRO A N 1
ATOM 1589 C CA . PRO A 1 204 ? -5.532 17.895 -9.727 1.00 91.25 204 PRO A CA 1
ATOM 1590 C C . PRO A 1 204 ? -5.603 17.493 -8.251 1.00 91.25 204 PRO A C 1
ATOM 1592 O O . PRO A 1 204 ? -6.652 17.080 -7.751 1.00 91.25 204 PRO A O 1
ATOM 1595 N N . GLY A 1 205 ? -4.483 17.651 -7.556 1.00 92.75 205 GLY A N 1
ATOM 1596 C CA . GLY A 1 205 ? -4.365 17.378 -6.132 1.00 92.75 205 GLY A CA 1
ATOM 1597 C C . GLY A 1 205 ? -3.137 16.554 -5.782 1.00 92.75 205 GLY A C 1
ATOM 1598 O O . GLY A 1 205 ? -2.327 16.163 -6.631 1.00 92.75 205 GLY A O 1
ATOM 1599 N N . ARG A 1 206 ? -2.999 16.297 -4.484 1.00 94.75 206 ARG A N 1
ATOM 1600 C CA . ARG A 1 206 ? -1.898 15.510 -3.942 1.00 94.75 206 ARG A CA 1
ATOM 1601 C C . ARG A 1 206 ? -2.198 14.021 -4.078 1.00 94.75 206 ARG A C 1
ATOM 1603 O O . ARG A 1 206 ? -3.269 13.547 -3.710 1.00 94.75 206 ARG A O 1
ATOM 1610 N N . SER A 1 207 ? -1.226 13.265 -4.570 1.00 94.12 207 SER A N 1
ATOM 1611 C CA . SER A 1 207 ? -1.304 11.814 -4.708 1.00 94.12 207 SER A CA 1
ATOM 1612 C C . SER A 1 207 ? -0.019 11.144 -4.238 1.00 94.12 207 SER A C 1
ATOM 1614 O O . SER A 1 207 ? 1.056 11.741 -4.233 1.00 94.12 207 SER A O 1
ATOM 1616 N N . ALA A 1 208 ? -0.130 9.893 -3.824 1.00 95.44 208 ALA A N 1
ATOM 1617 C CA . ALA A 1 208 ? 0.972 9.052 -3.421 1.00 95.44 208 ALA A CA 1
ATOM 1618 C C . ALA A 1 208 ? 0.865 7.711 -4.147 1.00 95.44 208 ALA A C 1
ATOM 1620 O O . ALA A 1 208 ? -0.224 7.214 -4.433 1.00 95.44 208 ALA A O 1
ATOM 1621 N N . SER A 1 209 ? 2.015 7.136 -4.468 1.00 93.69 209 SER A N 1
ATOM 1622 C CA . SER A 1 209 ? 2.118 5.830 -5.108 1.00 93.69 209 SER A CA 1
ATOM 1623 C C . SER A 1 209 ? 3.336 5.090 -4.574 1.00 93.69 209 SER A C 1
ATOM 1625 O O . SER A 1 209 ? 4.370 5.699 -4.306 1.00 93.69 209 SER A O 1
ATOM 1627 N N . ALA A 1 210 ? 3.225 3.772 -4.429 1.00 93.44 210 ALA A N 1
ATOM 1628 C CA . ALA A 1 210 ? 4.357 2.914 -4.113 1.00 93.44 210 ALA A CA 1
ATOM 1629 C C . ALA A 1 210 ? 4.884 2.273 -5.403 1.00 93.44 210 ALA A C 1
ATOM 1631 O O . ALA A 1 210 ? 4.189 1.505 -6.071 1.00 93.44 210 ALA A O 1
ATOM 1632 N N . GLY A 1 211 ? 6.120 2.602 -5.769 1.00 88.56 211 GLY A N 1
ATOM 1633 C CA . GLY A 1 211 ? 6.767 2.117 -6.977 1.00 88.56 211 GLY A CA 1
ATOM 1634 C C . GLY A 1 211 ? 7.184 0.654 -6.862 1.00 88.56 211 GLY A C 1
ATOM 1635 O O . GLY A 1 211 ? 8.277 0.353 -6.388 1.00 88.56 211 GLY A O 1
ATOM 1636 N N . LEU A 1 212 ? 6.370 -0.257 -7.392 1.00 85.56 212 LEU A N 1
ATOM 1637 C CA . LEU A 1 212 ? 6.718 -1.676 -7.540 1.00 85.56 212 LEU A CA 1
ATOM 1638 C C . LEU A 1 212 ? 7.497 -1.952 -8.847 1.00 85.56 212 LEU A C 1
ATOM 1640 O O . LEU A 1 212 ? 7.419 -3.032 -9.418 1.00 85.56 212 LEU A O 1
ATOM 1644 N N . GLY A 1 213 ? 8.226 -0.964 -9.363 1.00 77.00 213 GLY A N 1
ATOM 1645 C CA . GLY A 1 213 ? 8.854 -1.009 -10.686 1.00 77.00 213 GLY A CA 1
ATOM 1646 C C . GLY A 1 213 ? 7.995 -0.337 -11.759 1.00 77.00 213 GLY A C 1
ATOM 1647 O O . GLY A 1 213 ? 6.771 -0.451 -11.780 1.00 77.00 213 GLY A O 1
ATOM 1648 N N . ASN A 1 214 ? 8.648 0.409 -12.650 1.00 81.56 214 ASN A N 1
ATOM 1649 C CA . ASN A 1 214 ? 7.985 1.167 -13.706 1.00 81.56 214 ASN A CA 1
ATOM 1650 C C . ASN A 1 214 ? 7.889 0.291 -14.968 1.00 81.56 214 ASN A C 1
ATOM 1652 O O . ASN A 1 214 ? 8.931 -0.015 -15.547 1.00 81.56 214 ASN A O 1
ATOM 1656 N N . PRO A 1 215 ? 6.685 -0.080 -15.446 1.00 78.88 215 PRO A N 1
ATOM 1657 C CA . PRO A 1 215 ? 6.543 -0.981 -16.591 1.00 78.88 215 PRO A CA 1
ATOM 1658 C C . PRO A 1 215 ? 7.262 -0.490 -17.853 1.00 78.88 215 PRO A C 1
ATOM 1660 O O . PRO A 1 215 ? 7.843 -1.291 -18.579 1.00 78.88 215 PRO A O 1
ATOM 1663 N N . ARG A 1 216 ? 7.269 0.830 -18.093 1.00 78.56 216 ARG A N 1
ATOM 1664 C CA . ARG A 1 216 ? 7.934 1.448 -19.248 1.00 78.56 216 ARG A CA 1
ATOM 1665 C C . ARG A 1 216 ? 9.450 1.327 -19.141 1.00 78.56 216 ARG A C 1
ATOM 1667 O O . ARG A 1 216 ? 10.094 0.927 -20.108 1.00 78.56 216 ARG A O 1
ATOM 1674 N N . LEU A 1 217 ? 10.008 1.656 -17.976 1.00 83.00 217 LEU A N 1
ATOM 1675 C CA . LEU A 1 217 ? 11.446 1.516 -17.739 1.00 83.00 217 LEU A CA 1
ATOM 1676 C C . LEU A 1 217 ? 11.858 0.045 -17.783 1.00 83.00 217 LEU A C 1
ATOM 1678 O O . LEU A 1 217 ? 12.823 -0.278 -18.459 1.00 83.00 217 LEU A O 1
ATOM 1682 N N . ASN A 1 218 ? 11.083 -0.852 -17.172 1.00 86.06 218 ASN A N 1
ATOM 1683 C CA . ASN A 1 218 ? 11.366 -2.287 -17.155 1.00 86.06 218 ASN A CA 1
ATOM 1684 C C . ASN A 1 218 ? 11.366 -2.882 -18.565 1.00 86.06 218 ASN A C 1
ATOM 1686 O O . ASN A 1 218 ? 12.272 -3.637 -18.910 1.00 86.06 218 ASN A O 1
ATOM 1690 N N . ALA A 1 219 ? 10.395 -2.507 -19.403 1.00 83.75 219 ALA A N 1
ATOM 1691 C CA . ALA A 1 219 ? 10.365 -2.926 -20.800 1.00 83.75 219 ALA A CA 1
ATOM 1692 C C . ALA A 1 219 ? 11.579 -2.394 -21.582 1.00 83.75 219 ALA A C 1
ATOM 1694 O O . ALA A 1 219 ? 12.160 -3.118 -22.392 1.00 83.75 219 ALA A O 1
ATOM 1695 N N . GLY A 1 220 ? 11.984 -1.144 -21.330 1.00 84.56 220 GLY A N 1
ATOM 1696 C CA . GLY A 1 220 ? 13.194 -0.555 -21.905 1.00 84.56 220 GLY A CA 1
ATOM 1697 C C . GLY A 1 220 ? 14.465 -1.298 -21.485 1.00 84.56 220 GLY A C 1
ATOM 1698 O O . GLY A 1 220 ? 15.236 -1.722 -22.344 1.00 84.56 220 GLY A O 1
ATOM 1699 N N . SER A 1 221 ? 14.655 -1.519 -20.184 1.00 87.19 221 SER A N 1
ATOM 1700 C CA . SER A 1 221 ? 15.818 -2.216 -19.625 1.00 87.19 221 SER A CA 1
ATOM 1701 C C . SER A 1 221 ? 15.895 -3.672 -20.081 1.00 87.19 221 SER A C 1
ATOM 1703 O O . SER A 1 221 ? 16.967 -4.126 -20.475 1.00 87.19 221 SER A O 1
ATOM 1705 N N . ALA A 1 222 ? 14.764 -4.382 -20.150 1.00 88.25 222 ALA A N 1
ATOM 1706 C CA . ALA A 1 222 ? 14.704 -5.740 -20.688 1.00 88.25 222 ALA A CA 1
ATOM 1707 C C . ALA A 1 222 ? 15.199 -5.809 -22.140 1.00 88.25 222 ALA A C 1
ATOM 1709 O O . ALA A 1 222 ? 15.999 -6.679 -22.479 1.00 88.25 222 ALA A O 1
ATOM 1710 N N . ARG A 1 223 ? 14.807 -4.852 -22.991 1.00 85.56 223 ARG A N 1
ATOM 1711 C CA . ARG A 1 223 ? 15.332 -4.734 -24.366 1.00 85.56 223 ARG A CA 1
ATOM 1712 C C . ARG A 1 223 ? 16.808 -4.324 -24.410 1.00 85.56 223 ARG A C 1
ATOM 1714 O O . ARG A 1 223 ? 17.486 -4.614 -25.387 1.00 85.56 223 ARG A O 1
ATOM 1721 N N . GLY A 1 224 ? 17.304 -3.667 -23.366 1.00 85.56 224 GLY A N 1
ATOM 1722 C CA . GLY A 1 224 ? 18.724 -3.376 -23.163 1.00 85.56 224 GLY A CA 1
ATOM 1723 C C . GLY A 1 224 ? 19.537 -4.550 -22.601 1.00 85.56 224 GLY A C 1
ATOM 1724 O O . GLY A 1 224 ? 20.729 -4.385 -22.365 1.00 85.56 224 GLY A O 1
ATOM 1725 N N . GLY A 1 225 ? 18.922 -5.719 -22.377 1.00 87.94 225 GLY A N 1
ATOM 1726 C CA . GLY A 1 225 ? 19.583 -6.899 -21.811 1.00 87.94 225 GLY A CA 1
ATOM 1727 C C . GLY A 1 225 ? 19.626 -6.944 -20.280 1.00 87.94 225 GLY A C 1
ATOM 1728 O O . GLY A 1 225 ? 20.163 -7.906 -19.729 1.00 87.94 225 GLY A O 1
ATOM 1729 N N . ASP A 1 226 ? 19.020 -5.968 -19.598 1.00 91.44 226 ASP A N 1
ATOM 1730 C CA . ASP A 1 226 ? 18.930 -5.882 -18.136 1.00 91.44 226 ASP A CA 1
ATOM 1731 C C . ASP A 1 226 ? 17.463 -5.927 -17.658 1.00 91.44 226 ASP A C 1
ATOM 1733 O O . ASP A 1 226 ? 16.885 -4.921 -17.236 1.00 91.44 226 ASP A O 1
ATOM 1737 N N . PRO A 1 227 ? 16.801 -7.093 -17.742 1.00 91.38 227 PRO A N 1
ATOM 1738 C CA . PRO A 1 227 ? 15.387 -7.216 -17.396 1.00 91.38 227 PRO A CA 1
ATOM 1739 C C . PRO A 1 227 ? 15.082 -7.042 -15.902 1.00 91.38 227 PRO A C 1
ATOM 1741 O O . PRO A 1 227 ? 13.908 -6.930 -15.547 1.00 91.38 227 PRO A O 1
ATOM 1744 N N . MET A 1 228 ? 16.104 -7.035 -15.036 1.00 92.62 228 MET A N 1
ATOM 1745 C CA . MET A 1 228 ? 15.937 -6.939 -13.583 1.00 92.62 228 MET A CA 1
ATOM 1746 C C . MET A 1 228 ? 16.231 -5.546 -13.015 1.00 92.62 228 MET A C 1
ATOM 1748 O O . MET A 1 228 ? 15.999 -5.325 -11.828 1.00 92.62 228 MET A O 1
ATOM 1752 N N . ALA A 1 229 ? 16.655 -4.585 -13.845 1.00 91.12 229 ALA A N 1
ATOM 1753 C CA . ALA A 1 229 ? 17.031 -3.231 -13.425 1.00 91.12 229 ALA A CA 1
ATOM 1754 C C . ALA A 1 229 ? 16.005 -2.545 -12.504 1.00 91.12 229 ALA A C 1
ATOM 1756 O O . ALA A 1 229 ? 16.363 -1.925 -11.503 1.00 91.12 229 ALA A O 1
ATOM 1757 N N . GLY A 1 230 ? 14.713 -2.664 -12.826 1.00 90.50 230 GLY A N 1
ATOM 1758 C CA . GLY A 1 230 ? 13.630 -2.040 -12.060 1.00 90.50 230 GLY A CA 1
ATOM 1759 C C . GLY A 1 230 ? 13.245 -2.760 -10.768 1.00 90.50 230 GLY A C 1
ATOM 1760 O O . GLY A 1 230 ? 12.358 -2.286 -10.059 1.00 90.50 230 GLY A O 1
ATOM 1761 N N . TYR A 1 231 ? 13.894 -3.886 -10.465 1.00 93.75 231 TYR A N 1
ATOM 1762 C CA . TYR A 1 231 ? 13.631 -4.723 -9.297 1.00 93.75 231 TYR A CA 1
ATOM 1763 C C . TYR A 1 231 ? 14.786 -4.720 -8.286 1.00 93.75 231 TYR A C 1
ATOM 1765 O O . TYR A 1 231 ? 14.806 -5.554 -7.389 1.00 93.75 231 TYR A O 1
ATOM 1773 N N . ARG A 1 232 ? 15.728 -3.773 -8.378 1.00 92.94 232 ARG A N 1
ATOM 1774 C CA . ARG A 1 232 ? 16.753 -3.557 -7.344 1.00 92.94 232 ARG A CA 1
ATOM 1775 C C . ARG A 1 232 ? 16.106 -3.330 -5.976 1.00 92.94 232 ARG A C 1
ATOM 1777 O O . ARG A 1 232 ? 15.151 -2.554 -5.886 1.00 92.94 232 ARG A O 1
ATOM 1784 N N . ILE A 1 233 ? 16.636 -3.961 -4.930 1.00 94.50 233 ILE A N 1
ATOM 1785 C CA . ILE A 1 233 ? 16.268 -3.728 -3.522 1.00 94.50 233 ILE A CA 1
ATOM 1786 C C . ILE A 1 233 ? 17.424 -3.124 -2.729 1.00 94.50 233 ILE A C 1
ATOM 1788 O O . ILE A 1 233 ? 17.169 -2.327 -1.829 1.00 94.50 233 ILE A O 1
ATOM 1792 N N . ALA A 1 234 ? 18.669 -3.454 -3.081 1.00 93.69 234 ALA A N 1
ATOM 1793 C CA . ALA A 1 234 ? 19.843 -3.006 -2.348 1.00 93.69 234 ALA A CA 1
ATOM 1794 C C . ALA A 1 234 ? 19.984 -1.478 -2.421 1.00 93.69 234 ALA A C 1
ATOM 1796 O O . ALA A 1 234 ? 19.942 -0.878 -3.502 1.00 93.69 234 ALA A O 1
ATOM 1797 N N . GLY A 1 235 ? 20.131 -0.840 -1.259 1.00 92.88 235 GLY A N 1
ATOM 1798 C CA . GLY A 1 235 ? 20.254 0.612 -1.120 1.00 92.88 235 GLY A CA 1
ATOM 1799 C C . GLY A 1 235 ? 18.972 1.406 -1.404 1.00 92.88 235 GLY A C 1
ATOM 1800 O O . GLY A 1 235 ? 19.010 2.641 -1.423 1.00 92.88 235 GLY A O 1
ATOM 1801 N N . VAL A 1 236 ? 17.832 0.743 -1.631 1.00 94.44 236 VAL A N 1
ATOM 1802 C CA . VAL A 1 236 ? 16.541 1.417 -1.829 1.00 94.44 236 VAL A CA 1
ATOM 1803 C C . VAL A 1 236 ? 16.002 1.868 -0.477 1.00 94.44 236 VAL A C 1
ATOM 1805 O O . VAL A 1 236 ? 15.573 1.049 0.326 1.00 94.44 236 VAL A O 1
ATOM 1808 N N . LYS A 1 237 ? 15.988 3.184 -0.242 1.00 94.75 237 LYS A N 1
ATOM 1809 C CA . LYS A 1 237 ? 15.489 3.772 1.014 1.00 94.75 237 LYS A CA 1
ATOM 1810 C C . LYS A 1 237 ? 13.966 3.807 1.095 1.00 94.75 237 LYS A C 1
ATOM 1812 O O . LYS A 1 237 ? 13.392 3.558 2.144 1.00 94.75 237 LYS A O 1
ATOM 1817 N N . SER A 1 238 ? 13.323 4.160 -0.011 1.00 95.88 238 SER A N 1
ATOM 1818 C CA . SER A 1 238 ? 11.873 4.261 -0.106 1.00 95.88 238 SER A CA 1
ATOM 1819 C C . SER A 1 238 ? 11.440 4.049 -1.545 1.00 95.88 238 SER A C 1
ATOM 1821 O O . SER A 1 238 ? 12.141 4.432 -2.486 1.00 95.88 238 SER A O 1
ATOM 1823 N N . ARG A 1 239 ? 10.267 3.442 -1.703 1.00 95.50 239 ARG A N 1
ATOM 1824 C CA . ARG A 1 239 ? 9.563 3.335 -2.985 1.00 95.50 239 ARG A CA 1
ATOM 1825 C C . ARG A 1 239 ? 8.358 4.259 -3.053 1.00 95.50 239 ARG A C 1
ATOM 1827 O O . ARG A 1 239 ? 7.625 4.215 -4.038 1.00 95.50 239 ARG A O 1
ATOM 1834 N N . LEU A 1 240 ? 8.131 5.065 -2.018 1.00 97.06 240 LEU A N 1
ATOM 1835 C CA . LEU A 1 240 ? 7.059 6.041 -2.014 1.00 97.06 240 LEU A CA 1
ATOM 1836 C C . LEU A 1 240 ? 7.409 7.200 -2.951 1.00 97.06 240 LEU A C 1
ATOM 1838 O O . LEU A 1 240 ? 8.457 7.826 -2.817 1.00 97.06 240 LEU A O 1
ATOM 1842 N N . ALA A 1 241 ? 6.499 7.507 -3.865 1.00 95.50 241 ALA A N 1
ATOM 1843 C CA . ALA A 1 241 ? 6.504 8.733 -4.643 1.00 95.50 241 ALA A CA 1
ATOM 1844 C C . ALA A 1 241 ? 5.250 9.531 -4.293 1.00 95.50 241 ALA A C 1
ATOM 1846 O O . ALA A 1 241 ? 4.132 9.048 -4.484 1.00 95.50 241 ALA A O 1
ATOM 1847 N N . VAL A 1 242 ? 5.450 10.746 -3.787 1.00 95.25 242 VAL A N 1
ATOM 1848 C CA . VAL A 1 242 ? 4.386 11.710 -3.501 1.00 95.25 242 VAL A CA 1
ATOM 1849 C C . VAL A 1 242 ? 4.464 12.796 -4.558 1.00 95.25 242 VAL A C 1
ATOM 1851 O O . VAL A 1 242 ? 5.521 13.388 -4.756 1.00 95.25 242 VAL A O 1
ATOM 1854 N N . ASN A 1 243 ? 3.353 13.036 -5.240 1.00 93.81 243 ASN A N 1
ATOM 1855 C CA . ASN A 1 243 ? 3.258 14.001 -6.321 1.00 93.81 243 ASN A CA 1
ATOM 1856 C C . ASN A 1 243 ? 2.114 14.966 -6.036 1.00 93.81 243 ASN A C 1
ATOM 1858 O O . ASN A 1 243 ? 1.061 14.573 -5.534 1.00 93.81 243 ASN A O 1
ATOM 1862 N N . GLU A 1 244 ? 2.303 16.219 -6.413 1.00 94.38 244 GLU A N 1
ATOM 1863 C CA . GLU A 1 244 ? 1.230 17.197 -6.502 1.00 94.38 244 GLU A CA 1
ATOM 1864 C C . GLU A 1 244 ? 0.989 17.466 -7.980 1.00 94.38 244 GLU A C 1
ATOM 1866 O O . GLU A 1 244 ? 1.914 17.814 -8.709 1.00 94.38 244 GLU A O 1
ATOM 1871 N N . GLN A 1 245 ? -0.233 17.208 -8.436 1.00 91.81 245 GLN A N 1
ATOM 1872 C CA . GLN A 1 245 ? -0.620 17.430 -9.818 1.00 91.81 245 GLN A CA 1
ATOM 1873 C C . GLN A 1 245 ? -1.445 18.710 -9.899 1.00 91.81 245 GLN A C 1
ATOM 1875 O O . GLN A 1 245 ? -2.524 18.799 -9.313 1.00 91.81 245 GLN A O 1
ATOM 1880 N N . THR A 1 246 ? -0.955 19.696 -10.642 1.00 94.25 246 THR A N 1
ATOM 1881 C CA . THR A 1 246 ? -1.719 20.903 -10.959 1.00 94.25 246 THR A CA 1
ATOM 1882 C C . THR A 1 246 ? -2.505 20.721 -12.256 1.00 94.25 246 THR A C 1
ATOM 1884 O O . THR A 1 246 ? -2.228 19.823 -13.055 1.00 94.25 246 THR A O 1
ATOM 1887 N N . GLN A 1 247 ? -3.481 21.599 -12.507 1.00 93.06 247 GLN A N 1
ATOM 1888 C CA . GLN A 1 247 ? -4.175 21.608 -13.798 1.00 93.06 247 GLN A CA 1
ATOM 1889 C C . GLN A 1 247 ? -3.202 21.877 -14.956 1.00 93.06 247 GLN A C 1
ATOM 1891 O O . GLN A 1 247 ? -3.300 21.232 -15.993 1.00 93.06 247 GLN A O 1
ATOM 1896 N N . ALA A 1 248 ? -2.212 22.753 -14.751 1.00 93.25 248 ALA A N 1
ATOM 1897 C CA . ALA A 1 248 ? -1.186 23.028 -15.752 1.00 93.25 248 ALA A CA 1
ATOM 1898 C C . ALA A 1 248 ? -0.358 21.775 -16.091 1.00 93.25 248 ALA A C 1
ATOM 1900 O O . ALA A 1 248 ? -0.056 21.550 -17.260 1.00 93.25 248 ALA A O 1
ATOM 1901 N N . ASP A 1 249 ? -0.049 20.925 -15.104 1.00 92.81 249 ASP A N 1
ATOM 1902 C CA . ASP A 1 249 ? 0.656 19.655 -15.340 1.00 92.81 249 ASP A CA 1
ATOM 1903 C C . ASP A 1 249 ? -0.195 18.653 -16.127 1.00 92.81 249 ASP A C 1
ATOM 1905 O O . ASP A 1 249 ? 0.332 17.872 -16.920 1.00 92.81 249 ASP A O 1
ATOM 1909 N N . ILE A 1 250 ? -1.513 18.648 -15.901 1.00 91.88 250 ILE A N 1
ATOM 1910 C CA . ILE A 1 250 ? -2.453 17.822 -16.668 1.00 91.88 250 ILE A CA 1
ATOM 1911 C C . ILE A 1 250 ? -2.505 18.316 -18.112 1.00 91.88 250 ILE A C 1
ATOM 1913 O O . ILE A 1 250 ? -2.352 17.515 -19.031 1.00 91.88 250 ILE A O 1
ATOM 1917 N N . ASP A 1 251 ? -2.667 19.621 -18.311 1.00 90.12 251 ASP A N 1
ATOM 1918 C CA . ASP A 1 251 ? -2.784 20.229 -19.636 1.00 90.12 251 ASP A CA 1
ATOM 1919 C C . ASP A 1 251 ? -1.488 20.076 -20.450 1.00 90.12 251 ASP A C 1
ATOM 1921 O O . ASP A 1 251 ? -1.540 19.858 -21.659 1.00 90.12 251 ASP A O 1
ATOM 1925 N N . ALA A 1 252 ? -0.328 20.126 -19.785 1.00 91.06 252 ALA A N 1
ATOM 1926 C CA . ALA A 1 252 ? 0.987 19.934 -20.396 1.00 91.06 252 ALA A CA 1
ATOM 1927 C C . ALA A 1 252 ? 1.386 18.458 -20.580 1.00 91.06 252 ALA A C 1
ATOM 1929 O O . ALA A 1 252 ? 2.436 18.175 -21.162 1.00 91.06 252 ALA A O 1
ATOM 1930 N N . ALA A 1 253 ? 0.601 17.507 -20.069 1.00 87.38 253 ALA A N 1
ATOM 1931 C CA . ALA A 1 253 ? 0.952 16.099 -20.140 1.00 87.38 253 ALA A CA 1
ATOM 1932 C C . ALA A 1 253 ? 0.945 15.569 -21.577 1.00 87.38 253 ALA A C 1
ATOM 1934 O O . ALA A 1 253 ? -0.008 15.766 -22.328 1.00 87.38 253 ALA A O 1
ATOM 1935 N N . ASP A 1 254 ? 1.972 14.788 -21.908 1.00 86.06 254 ASP A N 1
ATOM 1936 C CA . ASP A 1 254 ? 2.102 14.119 -23.197 1.00 86.06 254 ASP A CA 1
ATOM 1937 C C . ASP A 1 254 ? 2.375 12.625 -22.987 1.00 86.06 254 ASP A C 1
ATOM 1939 O O . ASP A 1 254 ? 3.366 12.219 -22.373 1.00 86.06 254 ASP A O 1
ATOM 1943 N N . ALA A 1 255 ? 1.476 11.782 -23.495 1.00 83.25 255 ALA A N 1
ATOM 1944 C CA . ALA A 1 255 ? 1.663 10.338 -23.538 1.00 83.25 255 ALA A CA 1
ATOM 1945 C C . ALA A 1 255 ? 2.764 9.925 -24.526 1.00 83.25 255 ALA A C 1
ATOM 1947 O O . ALA A 1 255 ? 3.229 8.784 -24.478 1.00 83.25 255 ALA A O 1
ATOM 1948 N N . ASN A 1 256 ? 3.217 10.849 -25.376 1.00 81.69 256 ASN A N 1
ATOM 1949 C CA . ASN A 1 256 ? 4.294 10.683 -26.335 1.00 81.69 256 ASN A CA 1
ATOM 1950 C C . ASN A 1 256 ? 3.992 9.556 -27.332 1.00 81.69 256 ASN A C 1
ATOM 1952 O O . ASN A 1 256 ? 4.777 8.627 -27.548 1.00 81.69 256 ASN A O 1
ATOM 1956 N N . PHE A 1 257 ? 2.798 9.624 -27.929 1.00 82.12 257 PHE A N 1
ATOM 1957 C CA . PHE A 1 257 ? 2.322 8.658 -28.921 1.00 82.12 257 PHE A CA 1
ATOM 1958 C C . PHE A 1 257 ? 3.268 8.437 -30.117 1.00 82.12 257 PHE A C 1
ATOM 1960 O O . PHE A 1 257 ? 3.320 7.298 -30.589 1.00 82.12 257 PHE A O 1
ATOM 1967 N N . PRO A 1 258 ? 4.043 9.431 -30.607 1.00 79.81 258 PRO A N 1
ATOM 1968 C CA . PRO A 1 258 ? 5.015 9.194 -31.674 1.00 79.81 258 PRO A CA 1
ATOM 1969 C C . PRO A 1 258 ? 6.062 8.131 -31.311 1.00 79.81 258 PRO A C 1
ATOM 1971 O O . PRO A 1 258 ? 6.286 7.209 -32.093 1.00 79.81 258 PRO A O 1
ATOM 1974 N N . GLN A 1 259 ? 6.616 8.163 -30.093 1.00 69.25 259 GLN A N 1
ATOM 1975 C CA . GLN A 1 259 ? 7.585 7.153 -29.640 1.00 69.25 259 GLN A CA 1
ATOM 1976 C C . GLN A 1 259 ? 6.976 5.749 -29.534 1.00 69.25 259 GLN A C 1
ATOM 1978 O O . GLN A 1 259 ? 7.662 4.755 -29.768 1.00 69.25 259 GLN A O 1
ATOM 1983 N N . PHE A 1 260 ? 5.679 5.642 -29.228 1.00 64.69 260 PHE A N 1
ATOM 1984 C CA . PHE A 1 260 ? 4.980 4.353 -29.223 1.00 64.69 260 PHE A CA 1
ATOM 1985 C C . PHE A 1 260 ? 4.864 3.730 -30.617 1.00 64.69 260 PHE A C 1
ATOM 1987 O O . PHE A 1 260 ? 4.805 2.508 -30.721 1.00 64.69 260 PHE A O 1
ATOM 1994 N N . ALA A 1 261 ? 4.825 4.539 -31.679 1.00 65.31 261 ALA A N 1
ATOM 1995 C CA . ALA A 1 261 ? 4.810 4.033 -33.050 1.00 65.31 261 ALA A CA 1
ATOM 1996 C C . ALA A 1 261 ? 6.192 3.530 -33.504 1.00 65.31 261 ALA A C 1
ATOM 1998 O O . ALA A 1 261 ? 6.268 2.635 -34.343 1.00 65.31 261 ALA A O 1
ATOM 1999 N N . GLU A 1 262 ? 7.268 4.089 -32.943 1.00 62.47 262 GLU A N 1
ATOM 2000 C CA . GLU A 1 262 ? 8.656 3.703 -33.228 1.00 62.47 262 GLU A CA 1
ATOM 2001 C C . GLU A 1 262 ? 9.114 2.481 -32.433 1.00 62.47 262 GLU A C 1
ATOM 2003 O O . GLU A 1 262 ? 10.023 1.763 -32.854 1.00 62.47 262 GLU A O 1
ATOM 2008 N N . TRP A 1 263 ? 8.495 2.212 -31.283 1.00 56.38 263 TRP A N 1
ATOM 2009 C CA . TRP A 1 263 ? 8.735 0.968 -30.571 1.00 56.38 263 TRP A CA 1
ATOM 2010 C C . TRP A 1 263 ? 8.188 -0.177 -31.409 1.00 56.38 263 TRP A C 1
ATOM 2012 O O . TRP A 1 263 ? 6.973 -0.236 -31.609 1.00 56.38 263 TRP A O 1
ATOM 2022 N N . PRO A 1 264 ? 9.046 -1.095 -31.896 1.00 46.66 264 PRO A N 1
ATOM 2023 C CA . PRO A 1 264 ? 8.569 -2.203 -32.693 1.00 46.66 264 PRO A CA 1
ATOM 2024 C C . PRO A 1 264 ? 7.525 -2.923 -31.854 1.00 46.66 264 PRO A C 1
ATOM 2026 O O . PRO A 1 264 ? 7.807 -3.358 -30.730 1.00 46.66 264 PRO A O 1
ATOM 2029 N N . ALA A 1 265 ? 6.303 -2.985 -32.384 1.00 44.00 265 ALA A N 1
ATOM 2030 C CA . ALA A 1 265 ? 5.295 -3.892 -31.888 1.00 44.00 265 ALA A CA 1
ATOM 2031 C C . ALA A 1 265 ? 5.991 -5.248 -31.806 1.00 44.00 265 ALA A C 1
ATOM 2033 O O . ALA A 1 265 ? 6.386 -5.804 -32.833 1.00 44.00 265 ALA A O 1
ATOM 2034 N N . VAL A 1 266 ? 6.230 -5.736 -30.586 1.00 39.06 266 VAL A N 1
ATOM 2035 C CA . VAL A 1 266 ? 6.607 -7.131 -30.385 1.00 39.06 266 VAL A CA 1
ATOM 2036 C C . VAL A 1 266 ? 5.554 -7.896 -31.154 1.00 39.06 266 VAL A C 1
ATOM 2038 O O . VAL A 1 266 ? 4.370 -7.717 -30.870 1.00 39.06 266 VAL A O 1
ATOM 2041 N N . ALA A 1 267 ? 6.005 -8.582 -32.203 1.00 34.84 267 ALA A N 1
ATOM 2042 C CA . ALA A 1 267 ? 5.190 -9.176 -33.238 1.00 34.84 267 ALA A CA 1
ATOM 2043 C C . ALA A 1 267 ? 3.842 -9.620 -32.670 1.00 34.84 267 ALA A C 1
ATOM 2045 O O . ALA A 1 267 ? 3.751 -10.618 -31.952 1.00 34.84 267 ALA A O 1
ATOM 2046 N N . SER A 1 268 ? 2.787 -8.866 -32.995 1.00 33.28 268 SER A N 1
ATOM 2047 C CA . SER A 1 268 ? 1.475 -9.481 -33.065 1.00 33.28 268 SER A CA 1
ATOM 2048 C C . SER A 1 268 ? 1.688 -10.682 -33.975 1.00 33.28 268 SER A C 1
ATOM 2050 O O . SER A 1 268 ? 2.160 -10.529 -35.103 1.00 33.28 268 SER A O 1
ATOM 2052 N N . GLY A 1 269 ? 1.497 -11.881 -33.428 1.00 31.38 269 GLY A N 1
ATOM 2053 C CA . GLY A 1 269 ? 1.585 -13.128 -34.165 1.00 31.38 269 GLY A CA 1
ATOM 2054 C C . GLY A 1 269 ? 0.576 -13.094 -35.303 1.00 31.38 269 GLY A C 1
ATOM 2055 O O . GLY A 1 269 ? -0.538 -13.579 -35.183 1.00 31.38 269 GLY A O 1
ATOM 2056 N N . SER A 1 270 ? 0.970 -12.483 -36.407 1.00 30.34 270 SER A N 1
ATOM 2057 C CA . SER A 1 270 ? 0.308 -12.509 -37.690 1.00 30.34 270 SER A CA 1
ATOM 2058 C C . SER A 1 270 ? 1.348 -13.027 -38.666 1.00 30.34 270 SER A C 1
ATOM 2060 O O . SER A 1 270 ? 1.836 -12.346 -39.559 1.00 30.34 270 SER A O 1
ATOM 2062 N N . GLY A 1 271 ? 1.638 -14.320 -38.519 1.00 28.00 271 GLY A N 1
ATOM 2063 C CA . GLY A 1 271 ? 2.052 -15.162 -39.636 1.00 28.00 271 GLY A CA 1
ATOM 2064 C C . GLY A 1 271 ? 0.931 -15.300 -40.674 1.00 28.00 271 GLY A C 1
ATOM 2065 O O . GLY A 1 271 ? 0.669 -16.398 -41.149 1.00 28.00 271 GLY A O 1
ATOM 2066 N N . ILE A 1 272 ? 0.252 -14.202 -41.018 1.00 33.38 272 ILE A N 1
ATOM 2067 C CA . ILE A 1 272 ? -0.520 -14.094 -42.245 1.00 33.38 272 ILE A CA 1
ATOM 2068 C C . ILE A 1 272 ? 0.467 -13.522 -43.249 1.00 33.38 272 ILE A C 1
ATOM 2070 O O . ILE A 1 272 ? 0.631 -12.314 -43.407 1.00 33.38 272 ILE A O 1
ATOM 2074 N N . THR A 1 273 ? 1.179 -14.437 -43.897 1.00 30.62 273 THR A N 1
ATOM 2075 C CA . THR A 1 273 ? 1.802 -14.170 -45.188 1.00 30.62 273 THR A CA 1
ATOM 2076 C C . THR A 1 273 ? 0.782 -13.453 -46.080 1.00 30.62 273 THR A C 1
ATOM 2078 O O . THR A 1 273 ? -0.387 -13.849 -46.098 1.00 30.62 273 THR A O 1
ATOM 2081 N N . PRO A 1 274 ? 1.172 -12.404 -46.823 1.00 31.33 274 PRO A N 1
ATOM 2082 C CA . PRO A 1 274 ? 0.258 -11.736 -47.734 1.00 31.33 274 PRO A CA 1
ATOM 2083 C C . PRO A 1 274 ? -0.100 -12.723 -48.848 1.00 31.33 274 PRO A C 1
ATOM 2085 O O . PRO A 1 274 ? 0.646 -12.901 -49.810 1.00 31.33 274 PRO A O 1
ATOM 2088 N N . SER A 1 275 ? -1.241 -13.404 -48.710 1.00 33.09 275 SER A N 1
ATOM 2089 C CA . SER A 1 275 ? -1.819 -14.160 -49.809 1.00 33.09 275 SER A CA 1
ATOM 2090 C C . SER A 1 275 ? -2.164 -13.149 -50.892 1.00 33.09 275 SER A C 1
ATOM 2092 O O . SER A 1 275 ? -2.963 -12.234 -50.677 1.00 33.09 275 SER A O 1
ATOM 2094 N N . THR A 1 276 ? -1.526 -13.301 -52.041 1.00 33.50 276 THR A N 1
ATOM 2095 C CA . THR A 1 276 ? -1.797 -12.542 -53.252 1.00 33.50 276 THR A CA 1
ATOM 2096 C C . THR A 1 276 ? -3.299 -12.510 -53.515 1.00 33.50 276 THR A C 1
ATOM 2098 O O . THR A 1 276 ? -3.956 -13.528 -53.733 1.00 33.50 276 THR A O 1
ATOM 2101 N N . SER A 1 277 ? -3.856 -11.305 -53.457 1.00 31.75 277 SER A N 1
ATOM 2102 C CA . SER A 1 277 ? -5.260 -11.017 -53.693 1.00 31.75 277 SER A CA 1
ATOM 2103 C C . SER A 1 277 ? -5.653 -11.376 -55.130 1.00 31.75 277 SER A C 1
ATOM 2105 O O . SER A 1 277 ? -5.595 -10.566 -56.056 1.00 31.75 277 SER A O 1
ATOM 2107 N N . ARG A 1 278 ? -6.146 -12.601 -55.335 1.00 32.72 278 ARG A N 1
ATOM 2108 C CA . ARG A 1 278 ? -7.121 -12.847 -56.402 1.00 32.72 278 ARG A CA 1
ATOM 2109 C C . ARG A 1 278 ? -8.438 -12.218 -55.960 1.00 32.72 278 ARG A C 1
ATOM 2111 O O . ARG A 1 278 ? -9.119 -12.730 -55.080 1.00 32.72 278 ARG A O 1
ATOM 2118 N N . ARG A 1 279 ? -8.763 -11.078 -56.575 1.00 31.22 279 ARG A N 1
ATOM 2119 C CA . ARG A 1 279 ? -10.055 -10.387 -56.455 1.00 31.22 279 ARG A CA 1
ATOM 2120 C C . ARG A 1 279 ? -11.218 -11.390 -56.583 1.00 31.22 279 ARG A C 1
ATOM 2122 O O . ARG A 1 279 ? -11.267 -12.094 -57.597 1.00 31.22 279 ARG A O 1
ATOM 2129 N N . PRO A 1 280 ? -12.186 -11.426 -55.652 1.00 33.28 280 PRO A N 1
ATOM 2130 C CA . PRO A 1 280 ? -13.467 -12.053 -55.926 1.00 33.28 280 PRO A CA 1
ATOM 2131 C C . PRO A 1 280 ? -14.217 -11.199 -56.954 1.00 33.28 280 PRO A C 1
ATOM 2133 O O . PRO A 1 280 ? -14.285 -9.974 -56.842 1.00 33.28 280 PRO A O 1
ATOM 2136 N N . ARG A 1 281 ? -14.745 -11.853 -57.990 1.00 29.89 281 ARG A N 1
ATOM 2137 C CA . ARG A 1 281 ? -15.606 -11.232 -58.999 1.00 29.89 281 ARG A CA 1
ATOM 2138 C C . ARG A 1 281 ? -16.880 -10.720 -58.328 1.00 29.89 281 ARG A C 1
ATOM 2140 O O . ARG A 1 281 ? -17.493 -11.439 -57.546 1.00 29.89 281 ARG A O 1
ATOM 2147 N N . CYS A 1 282 ? -17.285 -9.505 -58.689 1.00 29.08 282 CYS A N 1
ATOM 2148 C CA . CYS A 1 282 ? -18.617 -8.982 -58.427 1.00 29.08 282 CYS A CA 1
ATOM 2149 C C . CYS A 1 282 ? -19.675 -9.961 -58.957 1.00 29.08 282 CYS A C 1
ATOM 2151 O O . CYS A 1 282 ? -19.781 -10.153 -60.167 1.00 29.08 282 CYS A O 1
ATOM 2153 N N . CYS A 1 283 ? -20.473 -10.537 -58.062 1.00 30.28 283 CYS A N 1
ATOM 2154 C CA . CYS A 1 283 ? -21.773 -11.096 -58.409 1.00 30.28 283 CYS A CA 1
ATOM 2155 C C . CYS A 1 283 ? -22.827 -10.031 -58.097 1.00 30.28 283 CYS A C 1
ATOM 2157 O O . CYS A 1 283 ? -23.101 -9.721 -56.940 1.00 30.28 283 CYS A O 1
ATOM 2159 N N . THR A 1 284 ? -23.381 -9.437 -59.147 1.00 33.59 284 THR A N 1
ATOM 2160 C CA . THR A 1 284 ? -24.571 -8.585 -59.109 1.00 33.59 284 THR A CA 1
ATOM 2161 C C . THR A 1 284 ? -25.815 -9.421 -58.775 1.00 33.59 284 THR A C 1
ATOM 2163 O O . THR A 1 284 ? -26.021 -10.459 -59.406 1.00 33.59 284 THR A O 1
ATOM 2166 N N . PRO A 1 285 ? -26.709 -8.980 -57.870 1.00 32.97 285 PRO A N 1
ATOM 2167 C CA . PRO A 1 285 ? -28.048 -9.545 -57.776 1.00 32.97 285 PRO A CA 1
ATOM 2168 C C . PRO A 1 285 ? -28.956 -8.889 -58.822 1.00 32.97 285 PRO A C 1
ATOM 2170 O O . PRO A 1 285 ? -29.199 -7.681 -58.804 1.00 32.97 285 PRO A O 1
ATOM 2173 N N . ARG A 1 286 ? -29.463 -9.706 -59.747 1.00 29.00 286 ARG A N 1
ATOM 2174 C CA . ARG A 1 286 ? -30.480 -9.340 -60.736 1.00 29.00 286 ARG A CA 1
ATOM 2175 C C . ARG A 1 286 ? -31.851 -9.408 -60.053 1.00 29.00 286 ARG A C 1
ATOM 2177 O O . ARG A 1 286 ? -32.358 -10.495 -59.803 1.00 29.00 286 ARG A O 1
ATOM 2184 N N . TRP A 1 287 ? -32.440 -8.257 -59.742 1.00 30.22 287 TRP A N 1
ATOM 2185 C CA . TRP A 1 287 ? -33.841 -8.160 -59.325 1.00 30.22 287 TRP A CA 1
ATOM 2186 C C . TRP A 1 287 ? -34.724 -8.090 -60.573 1.00 30.22 287 TRP A C 1
ATOM 2188 O O . TRP A 1 287 ? -34.752 -7.070 -61.261 1.00 30.22 287 TRP A O 1
ATOM 2198 N N . THR A 1 288 ? -35.443 -9.170 -60.877 1.00 34.47 288 THR A N 1
ATOM 2199 C CA . THR A 1 288 ? -36.547 -9.158 -61.848 1.00 34.47 288 THR A CA 1
ATOM 2200 C C . THR A 1 288 ? -37.876 -9.104 -61.108 1.00 34.47 288 THR A C 1
ATOM 2202 O O . THR A 1 288 ? -38.155 -9.924 -60.239 1.00 34.47 288 THR A O 1
ATOM 2205 N N . ARG A 1 289 ? -38.666 -8.094 -61.476 1.00 30.34 289 ARG A N 1
ATOM 2206 C CA . ARG A 1 289 ? -40.049 -7.839 -61.067 1.00 30.34 289 ARG A CA 1
ATOM 2207 C C . ARG A 1 289 ? -40.954 -9.030 -61.402 1.00 30.34 289 ARG A C 1
ATOM 2209 O O . ARG A 1 289 ? -40.875 -9.553 -62.508 1.00 30.34 289 ARG A O 1
ATOM 2216 N N . CYS A 1 290 ? -41.878 -9.350 -60.503 1.00 28.38 290 CYS A N 1
ATOM 2217 C CA . CYS A 1 290 ? -43.195 -9.875 -60.860 1.00 28.38 290 CYS A CA 1
ATOM 2218 C C . CYS A 1 290 ? -44.229 -8.873 -60.336 1.00 28.38 290 CYS A C 1
ATOM 2220 O O . CYS A 1 290 ? -44.272 -8.575 -59.144 1.00 28.38 290 CYS A O 1
ATOM 2222 N N . THR A 1 291 ? -44.975 -8.282 -61.261 1.00 36.81 291 THR A N 1
ATOM 2223 C CA . THR A 1 291 ? -46.212 -7.530 -61.031 1.00 36.81 291 THR A CA 1
ATOM 2224 C C . THR A 1 291 ? -47.398 -8.491 -61.055 1.00 36.81 291 THR A C 1
ATOM 2226 O O . THR A 1 291 ? -47.339 -9.437 -61.833 1.00 36.81 291 THR A O 1
ATOM 2229 N N . CYS A 1 292 ? -48.407 -8.174 -60.233 1.00 39.75 292 CYS A N 1
ATOM 2230 C CA . CYS A 1 292 ? -49.819 -8.595 -60.222 1.00 39.75 292 CYS A CA 1
ATOM 2231 C C . CYS A 1 292 ? -50.191 -9.953 -60.833 1.00 39.75 292 CYS A C 1
ATOM 2233 O O . CYS A 1 292 ? -50.145 -10.077 -62.076 1.00 39.75 292 CYS A O 1
#

pLDDT: mean 85.29, std 19.9, range [28.0, 98.69]

Sequence (292 aa):
MPDHLDAAGDPQKPEGIHPLGQPDARFPVFYEQSVPNGLRVMSEFFIALARRDLEEIADLMHYPLASYEGTEPEVIESREQLLASPPKSLNVTSQGKSHIQPGAYDLLDGIKIHVYNPVGAGLSLTYSRFGEGGHKVLQCDGIYAVTNNDGKWGIQMMSTIVTPREMLHVTYPDAEQAAMRRGHDWMLGYTLRDQSVLNSTRLPGRSASAGLGNPRLNAGSARGGDPMAGYRIAGVKSRLAVNEQTQADIDAADANFPQFAEWPAVASGSGITPSTSRRPRCCTPRWTRCTC

Radius of gyration: 25.52 Å; chains: 1; bounding box: 70×46×86 Å

Foldseek 3Di:
DDPPQQPLFFQDDDPPADLLHADDPVGCLWPVRAVVLQVVLVVQCLVCQQVLPLLSNLVQAAAQAWEAPDDATDTQGHSVSCVVDNDQDSDPPPDDHHPDDPLKGKAWPDKAWDGTGNFWTKIKTWIFIAHNVRHTFWIKIKIFIWGQASSDTHTRYMYIYIGTPVCPPPDDVVVVVLVVQLVVLCVVCLVVVPLVSNLVSDDFAKDKDFPPFDPVVLSVCSNVSRNSVRRNRRNGRGRMDIDGGDNVNSVPDDPPVVVVVVPPPPDPPPPVDPDPDPDDDDDDDDDDDDDD